Protein AF-A0A8S1MQQ1-F1 (afdb_monomer_lite)

Sequence (283 aa):
MAKDSSTTQSYLITLLDGTGSMHREYLAIVDAHNYVFDSLGQQQKKCQWEESLYDFLPFKSAGIGNITTTFRIIFEQLLNTQNPKNITILFISDGQEPFDLNQLQGLIEKMKQNYLIQFISLAVGQSFPNTISNILRNCIHNQNSSCPALFEYRRRDAPYGEIKEEFINIFQKIKQLLCVKANHFQLNQPVYQTIASKKTTMTVAPGEPFIQVNDGSNQKIILEGEELKPTVNPVDISQLISNSVQQKIIETAANQESNYAQSFQEMKTYCYSIIQKDFKMKN

Secondary structure (DSSP, 8-state):
-PPP--EEE-EEEEEEE-BGGGHHHHHHHHHHHHHHHGGGTTSEEEEEESSSEE-SSS---BS---HHHHHHHHHHHHHHS---SEEEEEEEE---S---GGGTHHHHHHHHHH-EEEEEEEEESS-S-HHHHHHHHHHH--S-TTS--EEEE---S--HHHHHHHHHHHHHHHHHTTEEE--PEEEEEEEESSSS----EEEE-TT---EE--SS--PPPEETTEEPPPP--HHHHHHHHHHHHHHHHHHHHH-TT--HHHHHHHHHHHHHHHHHHHHHT--

Organism: NCBI:txid65129

pLDDT: mean 85.01, std 11.67, range [40.91, 98.75]

Structure (mmCIF, N/CA/C/O backbone):
data_AF-A0A8S1MQQ1-F1
#
_entry.id   AF-A0A8S1MQQ1-F1
#
loop_
_atom_site.group_PDB
_atom_site.id
_atom_site.type_symbol
_atom_site.label_atom_id
_atom_site.label_alt_id
_atom_site.label_comp_id
_atom_site.label_asym_id
_atom_site.label_entity_id
_atom_site.label_seq_id
_atom_site.pdbx_PDB_ins_code
_atom_site.Cartn_x
_atom_site.Cartn_y
_atom_site.Cartn_z
_atom_site.occupancy
_atom_site.B_iso_or_equiv
_atom_site.auth_seq_id
_atom_site.auth_comp_id
_atom_site.auth_asym_id
_atom_site.auth_atom_id
_atom_site.pdbx_PDB_model_num
ATOM 1 N N . MET A 1 1 ? -10.891 -3.211 23.086 1.00 69.00 1 MET A N 1
ATOM 2 C CA . MET A 1 1 ? -10.435 -3.558 21.724 1.00 69.00 1 MET A CA 1
ATOM 3 C C . MET A 1 1 ? -11.659 -3.628 20.826 1.00 69.00 1 MET A C 1
ATOM 5 O O . MET A 1 1 ? -12.713 -4.018 21.321 1.00 69.00 1 MET A O 1
ATOM 9 N N . ALA A 1 2 ? -11.566 -3.209 19.564 1.00 61.00 2 ALA A N 1
ATOM 10 C CA . ALA A 1 2 ? -12.674 -3.396 18.626 1.00 61.00 2 ALA A CA 1
ATOM 11 C C . ALA A 1 2 ? -12.907 -4.895 18.352 1.00 61.00 2 ALA A C 1
ATOM 13 O O . ALA A 1 2 ? -11.958 -5.676 18.421 1.00 61.00 2 ALA A O 1
ATOM 14 N N . LYS A 1 3 ? -14.147 -5.302 18.046 1.00 68.19 3 LYS A N 1
ATOM 15 C CA . LYS A 1 3 ? -14.467 -6.701 17.704 1.00 68.19 3 LYS A CA 1
ATOM 16 C C . LYS A 1 3 ? -13.644 -7.182 16.504 1.00 68.19 3 LYS A C 1
ATOM 18 O O . LYS A 1 3 ? -13.183 -6.374 15.699 1.00 68.19 3 LYS A O 1
ATOM 23 N N . ASP A 1 4 ? -13.481 -8.493 16.360 1.00 65.94 4 ASP A N 1
ATOM 24 C CA . ASP A 1 4 ? -12.995 -9.053 15.100 1.00 65.94 4 ASP A CA 1
ATOM 25 C C . ASP A 1 4 ? -14.103 -9.019 14.043 1.00 65.94 4 ASP A C 1
ATOM 27 O O . ASP A 1 4 ? -15.278 -9.228 14.341 1.00 65.94 4 ASP A O 1
ATOM 31 N N . SER A 1 5 ? -13.725 -8.721 12.802 1.00 67.62 5 SER A N 1
ATOM 32 C CA . SER A 1 5 ? -14.628 -8.704 11.651 1.00 67.62 5 SER A CA 1
ATOM 33 C C . SER A 1 5 ? -14.313 -9.865 10.713 1.00 67.62 5 SER A C 1
ATOM 35 O O . SER A 1 5 ? -13.208 -10.411 10.744 1.00 67.62 5 SER A O 1
ATOM 37 N N . SER A 1 6 ? -15.235 -10.178 9.800 1.00 78.19 6 SER A N 1
ATOM 38 C CA . SER A 1 6 ? -14.916 -11.033 8.656 1.00 78.19 6 SER A CA 1
ATOM 39 C C . SER A 1 6 ? -13.727 -10.469 7.868 1.00 78.19 6 SER A C 1
ATOM 41 O O . SER A 1 6 ? -13.505 -9.249 7.802 1.00 78.19 6 SER A O 1
ATOM 43 N N . THR A 1 7 ? -12.935 -11.376 7.300 1.00 81.81 7 THR A N 1
ATOM 44 C CA . THR A 1 7 ? -11.883 -11.036 6.348 1.00 81.81 7 THR A CA 1
ATOM 45 C C . THR A 1 7 ? -12.481 -10.929 4.951 1.00 81.81 7 THR A C 1
ATOM 47 O O . THR A 1 7 ? -13.408 -11.651 4.589 1.00 81.81 7 THR A O 1
ATOM 50 N N . THR A 1 8 ? -11.957 -10.004 4.159 1.00 87.88 8 THR A N 1
ATOM 51 C CA . THR A 1 8 ? -12.297 -9.838 2.749 1.00 87.88 8 THR A CA 1
ATOM 52 C C . THR A 1 8 ? -11.022 -9.684 1.942 1.00 87.88 8 THR A C 1
ATOM 54 O O . THR A 1 8 ? -10.033 -9.124 2.416 1.00 87.88 8 THR A O 1
ATOM 57 N N . GLN A 1 9 ? -11.052 -10.163 0.704 1.00 90.44 9 GLN A N 1
ATOM 58 C CA . GLN A 1 9 ? -10.012 -9.859 -0.264 1.00 90.44 9 GLN A CA 1
ATOM 59 C C . GLN A 1 9 ? -10.099 -8.368 -0.620 1.00 90.44 9 GLN A C 1
ATOM 61 O O . GLN A 1 9 ? -11.175 -7.869 -0.953 1.00 90.44 9 GLN A O 1
ATOM 66 N N . SER A 1 10 ? -8.979 -7.663 -0.512 1.00 93.38 10 SER A N 1
ATOM 67 C CA . SER A 1 10 ? -8.843 -6.263 -0.903 1.00 93.38 10 SER A CA 1
ATOM 68 C C . SER A 1 10 ? -8.715 -6.117 -2.421 1.00 93.38 10 SER A C 1
ATOM 70 O O . SER A 1 10 ? -8.112 -6.971 -3.080 1.00 93.38 10 SER A O 1
ATOM 72 N N . TYR A 1 11 ? -9.237 -5.017 -2.965 1.00 96.62 11 TYR A N 1
ATOM 73 C CA . TYR A 1 11 ? -9.045 -4.632 -4.360 1.00 96.62 11 TYR A CA 1
ATOM 74 C C . TYR A 1 11 ? -7.617 -4.110 -4.565 1.00 96.62 11 TYR A C 1
ATOM 76 O O . TYR A 1 11 ? -7.235 -3.087 -3.990 1.00 96.62 11 TYR A O 1
ATOM 84 N N . LEU A 1 12 ? -6.810 -4.814 -5.363 1.00 97.69 12 LEU A N 1
ATOM 85 C CA . LEU A 1 12 ? -5.393 -4.486 -5.544 1.00 97.69 12 LEU A CA 1
ATOM 86 C C . LEU A 1 12 ? -5.194 -3.455 -6.657 1.00 97.69 12 LEU A C 1
ATOM 88 O O . LEU A 1 12 ? -5.437 -3.737 -7.822 1.00 97.69 12 LEU A O 1
ATOM 92 N N . ILE A 1 13 ? -4.639 -2.296 -6.334 1.00 97.94 13 ILE A N 1
ATOM 93 C CA . ILE A 1 13 ? -4.173 -1.316 -7.316 1.00 97.94 13 ILE A CA 1
ATOM 94 C C . ILE A 1 13 ? -2.655 -1.354 -7.318 1.00 97.94 13 ILE A C 1
ATOM 96 O O . ILE A 1 13 ? -2.028 -1.019 -6.317 1.00 97.94 13 ILE A O 1
ATOM 100 N N . THR A 1 14 ? -2.054 -1.760 -8.431 1.00 98.31 14 THR A N 1
ATOM 101 C CA . THR A 1 14 ? -0.598 -1.715 -8.592 1.00 98.31 14 THR A CA 1
ATOM 102 C C . THR A 1 14 ? -0.206 -0.526 -9.453 1.00 98.31 14 THR A C 1
ATOM 104 O O . THR A 1 14 ? -0.695 -0.391 -10.574 1.00 98.31 14 THR A O 1
ATOM 107 N N . LEU A 1 15 ? 0.672 0.315 -8.911 1.00 97.19 15 LEU A N 1
ATOM 108 C CA . LEU A 1 15 ? 1.259 1.479 -9.563 1.00 97.19 15 LEU A CA 1
ATOM 109 C C . LEU A 1 15 ? 2.746 1.196 -9.788 1.00 97.19 15 LEU A C 1
ATOM 111 O O . LEU A 1 15 ? 3.542 1.299 -8.856 1.00 97.19 15 LEU A O 1
ATOM 115 N N . LEU A 1 16 ? 3.099 0.806 -11.012 1.00 96.75 16 LEU A N 1
ATOM 116 C CA . LEU A 1 16 ? 4.473 0.514 -11.412 1.00 96.75 16 LEU A CA 1
ATOM 117 C C . LEU A 1 16 ? 5.109 1.729 -12.082 1.00 96.75 16 LEU A C 1
ATOM 119 O O . LEU A 1 16 ? 4.585 2.264 -13.051 1.00 96.75 16 LEU A O 1
ATOM 123 N N . ASP A 1 17 ? 6.250 2.151 -11.579 1.00 94.62 17 ASP A N 1
ATOM 124 C CA . ASP A 1 17 ? 7.030 3.226 -12.169 1.00 94.62 17 ASP A CA 1
ATOM 125 C C . ASP A 1 17 ? 7.451 2.889 -13.611 1.00 94.62 17 ASP A C 1
ATOM 127 O O . ASP A 1 17 ? 8.102 1.873 -13.871 1.00 94.62 17 ASP A O 1
ATOM 131 N N . GLY A 1 18 ? 6.985 3.713 -14.555 1.00 94.25 18 GLY A N 1
ATOM 132 C CA . GLY A 1 18 ? 7.195 3.572 -15.996 1.00 94.25 18 GLY A CA 1
ATOM 133 C C . GLY A 1 18 ? 8.389 4.362 -16.534 1.00 94.25 18 GLY A C 1
ATOM 134 O O . GLY A 1 18 ? 8.542 4.472 -17.757 1.00 94.25 18 GLY A O 1
ATOM 135 N N . THR A 1 19 ? 9.217 4.936 -15.659 1.00 92.81 19 THR A N 1
ATOM 136 C CA . THR A 1 19 ? 10.396 5.713 -16.053 1.00 92.81 19 THR A CA 1
ATOM 137 C C . THR A 1 19 ? 11.534 4.827 -16.567 1.00 92.81 19 THR A C 1
ATOM 139 O O . THR A 1 19 ? 11.622 3.629 -16.287 1.00 92.81 19 THR A O 1
ATOM 142 N N . GLY A 1 20 ? 12.442 5.417 -17.349 1.00 92.06 20 GLY A N 1
ATOM 143 C CA . GLY A 1 20 ? 13.580 4.709 -17.943 1.00 92.06 20 GLY A CA 1
ATOM 144 C C . GLY A 1 20 ? 14.539 4.071 -16.927 1.00 92.06 20 GLY A C 1
ATOM 145 O O . GLY A 1 20 ? 15.190 3.079 -17.258 1.00 92.06 20 GLY A O 1
ATOM 146 N N . SER A 1 21 ? 14.602 4.572 -15.688 1.00 91.50 21 SER A N 1
ATOM 147 C CA . SER A 1 21 ? 15.439 3.999 -14.620 1.00 91.50 21 SER A CA 1
ATOM 148 C C . SER A 1 21 ? 15.019 2.571 -14.249 1.00 91.50 21 SER A C 1
ATOM 150 O O . SER A 1 21 ? 15.856 1.764 -13.845 1.00 91.50 21 SER A O 1
ATOM 152 N N . MET A 1 22 ? 13.745 2.233 -14.458 1.00 94.00 22 MET A N 1
ATOM 153 C CA . MET A 1 22 ? 13.161 0.925 -14.164 1.00 94.00 22 MET A CA 1
ATOM 154 C C . MET A 1 22 ? 13.322 -0.086 -15.302 1.00 94.00 22 MET A C 1
ATOM 156 O O . MET A 1 22 ? 12.934 -1.243 -15.144 1.00 94.00 22 MET A O 1
ATOM 160 N N . HIS A 1 23 ? 13.886 0.311 -16.452 1.00 94.50 23 HIS A N 1
ATOM 161 C CA . HIS A 1 23 ? 13.911 -0.502 -17.675 1.00 94.50 23 HIS A CA 1
ATOM 162 C C . HIS A 1 23 ? 14.430 -1.930 -17.456 1.00 94.50 23 HIS A C 1
ATOM 164 O O . HIS A 1 23 ? 13.865 -2.884 -17.993 1.00 94.50 23 HIS A O 1
ATOM 170 N N . ARG A 1 24 ? 15.489 -2.079 -16.650 1.00 95.00 24 ARG A N 1
ATOM 171 C CA . ARG A 1 24 ? 16.129 -3.372 -16.383 1.00 95.00 24 ARG A CA 1
ATOM 172 C C . ARG A 1 24 ? 15.174 -4.347 -15.694 1.00 95.00 24 ARG A C 1
ATOM 174 O O . ARG A 1 24 ? 15.122 -5.518 -16.063 1.00 95.00 24 ARG A O 1
ATOM 181 N N . GLU A 1 25 ? 14.467 -3.889 -14.668 1.00 96.56 25 GLU A N 1
ATOM 182 C CA . GLU A 1 25 ? 13.608 -4.731 -13.837 1.00 96.56 25 GLU A CA 1
ATOM 183 C C . GLU A 1 25 ? 12.181 -4.829 -14.382 1.00 96.56 25 GLU A C 1
ATOM 185 O O . GLU A 1 25 ? 11.475 -5.786 -14.069 1.00 96.56 25 GLU A O 1
ATOM 190 N N . TYR A 1 26 ? 11.755 -3.875 -15.213 1.00 96.94 26 TYR A N 1
ATOM 191 C CA . TYR A 1 26 ? 10.357 -3.667 -15.581 1.00 96.94 26 TYR A CA 1
ATOM 192 C C . TYR A 1 26 ? 9.653 -4.935 -16.075 1.00 96.94 26 TYR A C 1
ATOM 194 O O . TYR A 1 26 ? 8.623 -5.337 -15.536 1.00 96.94 26 TYR A O 1
ATOM 202 N N . LEU A 1 27 ? 10.227 -5.612 -17.075 1.00 97.56 27 LEU A N 1
ATOM 203 C CA . LEU A 1 27 ? 9.628 -6.831 -17.625 1.00 97.56 27 LEU A CA 1
ATOM 204 C C . LEU A 1 27 ? 9.616 -7.979 -16.613 1.00 97.56 27 LEU A C 1
ATOM 206 O O . LEU A 1 27 ? 8.692 -8.784 -16.628 1.00 97.56 27 LEU A O 1
ATOM 210 N N . ALA A 1 28 ? 10.615 -8.068 -15.733 1.00 98.38 28 ALA A N 1
ATOM 211 C CA . ALA A 1 28 ?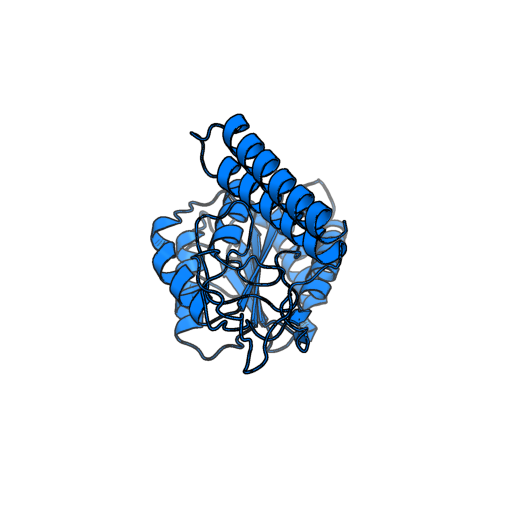 10.644 -9.090 -14.690 1.00 98.38 28 ALA A CA 1
ATOM 212 C C . ALA A 1 28 ? 9.560 -8.824 -13.633 1.00 98.38 28 ALA A C 1
ATOM 214 O O . ALA A 1 28 ? 8.899 -9.761 -13.188 1.00 98.38 28 ALA A O 1
ATOM 215 N N . ILE A 1 29 ? 9.331 -7.551 -13.290 1.00 98.44 29 ILE A N 1
ATOM 216 C CA . ILE A 1 29 ? 8.258 -7.110 -12.393 1.00 98.44 29 ILE A CA 1
ATOM 217 C C . ILE A 1 29 ? 6.889 -7.444 -12.988 1.00 98.44 29 ILE A C 1
ATOM 219 O O . ILE A 1 29 ? 6.068 -8.047 -12.302 1.00 98.44 29 ILE A O 1
ATOM 223 N N . VAL A 1 30 ? 6.636 -7.084 -14.250 1.00 98.44 30 VAL A N 1
ATOM 224 C CA . VAL A 1 30 ? 5.351 -7.355 -14.920 1.00 98.44 30 VAL A CA 1
ATOM 225 C C . VAL A 1 30 ? 5.073 -8.857 -14.983 1.00 98.44 30 VAL A C 1
ATOM 227 O O . VAL A 1 30 ? 3.983 -9.299 -14.621 1.00 98.44 30 VAL A O 1
ATOM 230 N N . ASP A 1 31 ? 6.066 -9.654 -15.373 1.00 98.50 31 ASP A N 1
ATOM 231 C CA . ASP A 1 31 ? 5.940 -11.108 -15.445 1.00 98.50 31 ASP A CA 1
ATOM 232 C C . ASP A 1 31 ? 5.677 -11.749 -14.079 1.00 98.50 31 ASP A C 1
ATOM 234 O O . ASP A 1 31 ? 4.805 -12.611 -13.949 1.00 98.50 31 ASP A O 1
ATOM 238 N N . ALA A 1 32 ? 6.426 -11.336 -13.054 1.00 98.75 32 ALA A N 1
ATOM 239 C CA . ALA A 1 32 ? 6.228 -11.802 -11.688 1.00 98.75 32 ALA A CA 1
ATOM 240 C C . ALA A 1 32 ? 4.850 -11.390 -11.149 1.00 98.75 32 ALA A C 1
ATOM 242 O O . ALA A 1 32 ? 4.187 -12.178 -10.472 1.00 98.75 32 ALA A O 1
ATOM 243 N N . HIS A 1 33 ? 4.404 -10.170 -11.461 1.00 98.62 33 HIS A N 1
ATOM 244 C CA . HIS A 1 33 ? 3.099 -9.654 -11.058 1.00 98.62 33 HIS A CA 1
ATOM 245 C C . HIS A 1 33 ? 1.980 -10.492 -11.658 1.00 98.62 33 HIS A C 1
ATOM 247 O O . HIS A 1 33 ? 1.144 -10.998 -10.913 1.00 98.62 33 HIS A O 1
ATOM 253 N N . ASN A 1 34 ? 2.012 -10.711 -12.973 1.00 98.31 34 ASN A N 1
ATOM 254 C CA . ASN A 1 34 ? 1.025 -11.527 -13.671 1.00 98.31 34 ASN A CA 1
ATOM 255 C C . ASN A 1 34 ? 0.990 -12.950 -13.097 1.00 98.31 34 ASN A C 1
ATOM 257 O O . ASN A 1 34 ? -0.068 -13.437 -12.702 1.00 98.31 34 ASN A O 1
ATOM 261 N N . TYR A 1 35 ? 2.160 -13.571 -12.914 1.00 98.38 35 TYR A N 1
ATOM 262 C CA . TYR A 1 35 ? 2.263 -14.904 -12.317 1.00 98.38 35 TYR A CA 1
ATOM 263 C C . TYR A 1 35 ? 1.581 -15.005 -10.941 1.00 98.38 35 TYR A C 1
ATOM 265 O O . TYR A 1 35 ? 0.894 -15.985 -10.651 1.00 98.38 35 TYR A O 1
ATOM 273 N N . VAL A 1 36 ? 1.742 -13.995 -10.080 1.00 98.38 36 VAL A N 1
ATOM 274 C CA . VAL A 1 36 ? 1.216 -14.036 -8.707 1.00 98.38 36 VAL A CA 1
ATOM 275 C C . VAL A 1 36 ? -0.227 -13.534 -8.604 1.00 98.38 36 VAL A C 1
ATOM 277 O O . VAL A 1 36 ? -1.015 -14.096 -7.832 1.00 98.38 36 VAL A O 1
ATOM 280 N N . PHE A 1 37 ? -0.597 -12.493 -9.346 1.00 98.19 37 PHE A N 1
ATOM 281 C CA . PHE A 1 37 ? -1.832 -11.735 -9.141 1.00 98.19 37 PHE A CA 1
ATOM 282 C C . PHE A 1 37 ? -2.879 -11.901 -10.247 1.00 98.19 37 PHE A C 1
ATOM 284 O O . PHE A 1 37 ? -4.015 -11.486 -10.029 1.00 98.19 37 PHE A O 1
ATOM 291 N N . ASP A 1 38 ? -2.599 -12.552 -11.382 1.00 96.81 38 ASP A N 1
ATOM 292 C CA . ASP A 1 38 ? -3.607 -12.741 -12.447 1.00 96.81 38 ASP A CA 1
ATOM 293 C C . ASP A 1 38 ? -4.869 -13.455 -11.961 1.00 96.81 38 ASP A C 1
ATOM 295 O O . ASP A 1 38 ? -5.978 -13.125 -12.385 1.00 96.81 38 ASP A O 1
ATOM 299 N N . SER A 1 39 ? -4.728 -14.351 -10.981 1.00 96.12 39 SER A N 1
ATOM 300 C CA . SER A 1 39 ? -5.858 -15.040 -10.353 1.00 96.12 39 SER A CA 1
ATOM 301 C C . SER A 1 39 ? -6.870 -14.098 -9.681 1.00 96.12 39 SER A C 1
ATOM 303 O O . SER A 1 39 ? -7.964 -14.540 -9.349 1.00 96.12 39 SER A O 1
ATOM 305 N N . LEU A 1 40 ? -6.523 -12.828 -9.430 1.00 94.62 40 LEU A N 1
ATOM 306 C CA . LEU A 1 40 ? -7.449 -11.831 -8.880 1.00 94.62 40 LEU A CA 1
ATOM 307 C C . LEU A 1 40 ? -8.486 -11.358 -9.914 1.00 94.62 40 LEU A C 1
ATOM 309 O O . LEU A 1 40 ? -9.511 -10.798 -9.527 1.00 94.62 40 LEU A O 1
ATOM 313 N N . GLY A 1 41 ? -8.263 -11.576 -11.216 1.00 95.25 41 GLY A N 1
ATOM 314 C CA . GLY A 1 41 ? -9.210 -11.199 -12.268 1.00 95.25 41 GLY A CA 1
ATOM 315 C C . GLY A 1 41 ? -9.597 -9.719 -12.194 1.00 95.25 41 GLY A C 1
ATOM 316 O O . GLY A 1 41 ? -8.731 -8.854 -12.244 1.00 95.25 41 GLY A O 1
ATOM 317 N N . GLN A 1 42 ? -10.893 -9.434 -12.033 1.00 94.62 42 GLN A N 1
ATOM 318 C CA . GLN A 1 42 ? -11.428 -8.068 -11.921 1.00 94.62 42 GLN A CA 1
ATOM 319 C C . GLN A 1 42 ? -11.214 -7.418 -10.543 1.00 94.62 42 GLN A C 1
ATOM 321 O O . GLN A 1 42 ? -11.566 -6.259 -10.371 1.00 94.62 42 GLN A O 1
ATOM 326 N N . GLN A 1 43 ? -10.644 -8.118 -9.553 1.00 94.75 43 GLN A N 1
ATOM 327 C CA . GLN A 1 43 ? -10.318 -7.565 -8.226 1.00 94.75 43 GLN A CA 1
ATOM 328 C C . GLN A 1 43 ? -8.957 -6.850 -8.194 1.00 94.75 43 GLN A C 1
ATOM 330 O O . GLN A 1 43 ? -8.305 -6.769 -7.150 1.00 94.75 43 GLN A O 1
ATOM 335 N N . GLN A 1 44 ? -8.501 -6.349 -9.341 1.00 97.06 44 GLN A N 1
ATOM 336 C CA . GLN A 1 44 ? -7.272 -5.578 -9.425 1.00 97.06 44 GLN A CA 1
ATOM 337 C C . GLN A 1 44 ? -7.310 -4.532 -10.538 1.00 97.06 44 GLN A C 1
ATOM 339 O O . GLN A 1 44 ? -8.048 -4.657 -11.515 1.00 97.06 44 GLN A O 1
ATOM 344 N N . LYS A 1 45 ? -6.428 -3.544 -10.413 1.00 96.50 45 LYS A N 1
ATOM 345 C CA . LYS A 1 45 ? -6.072 -2.574 -11.441 1.00 96.50 45 LYS A CA 1
ATOM 346 C C . LYS A 1 45 ? -4.556 -2.512 -11.563 1.00 96.50 45 LYS A C 1
ATOM 348 O O . LYS A 1 45 ? -3.852 -2.398 -10.561 1.00 96.50 45 LYS A O 1
ATOM 353 N N . LYS A 1 46 ? -4.063 -2.590 -12.796 1.00 96.94 46 LYS A N 1
ATOM 354 C CA . LYS A 1 46 ? -2.635 -2.591 -13.119 1.00 96.94 46 LYS A CA 1
ATOM 355 C C . LYS A 1 46 ? -2.328 -1.342 -13.927 1.00 96.94 46 LYS A C 1
ATOM 357 O O . LYS A 1 46 ? -2.797 -1.230 -15.056 1.00 96.94 46 LYS A O 1
ATOM 362 N N . CYS A 1 47 ? -1.576 -0.411 -13.357 1.00 96.25 47 CYS A N 1
ATOM 363 C CA . CYS A 1 47 ? -1.183 0.796 -14.067 1.00 96.25 47 CYS A CA 1
ATOM 364 C C . CYS A 1 47 ? 0.314 1.029 -13.945 1.00 96.25 47 CYS A C 1
ATOM 366 O O . CYS A 1 47 ? 0.878 0.900 -12.859 1.00 96.25 47 CYS A O 1
ATOM 368 N N . GLN A 1 48 ? 0.940 1.416 -15.048 1.00 95.44 48 GLN A N 1
ATOM 369 C CA . GLN A 1 48 ? 2.214 2.105 -14.980 1.00 95.44 48 GLN A CA 1
ATOM 370 C C . GLN A 1 48 ? 1.987 3.610 -14.910 1.00 95.44 48 GLN A C 1
ATOM 372 O O . GLN A 1 48 ? 0.955 4.105 -15.379 1.00 95.44 48 GLN A O 1
ATOM 377 N N . TRP A 1 49 ? 2.930 4.328 -14.318 1.00 92.75 49 TRP A N 1
ATOM 378 C CA . TRP A 1 49 ? 2.819 5.767 -14.147 1.00 92.75 49 TRP A CA 1
ATOM 379 C C . TRP A 1 49 ? 4.063 6.512 -14.623 1.00 92.75 49 TRP A C 1
ATOM 381 O O . TRP A 1 49 ? 5.184 6.018 -14.538 1.00 92.75 49 TRP A O 1
ATOM 391 N N . GLU A 1 50 ? 3.815 7.708 -15.146 1.00 85.81 50 GLU A N 1
ATOM 392 C CA . GLU A 1 50 ? 4.806 8.697 -15.576 1.00 85.81 50 GLU A CA 1
ATOM 393 C C . GLU A 1 50 ? 4.220 10.106 -15.324 1.00 85.81 50 GLU A C 1
ATOM 395 O O . GLU A 1 50 ? 3.914 10.442 -14.177 1.00 85.81 50 GLU A O 1
ATOM 400 N N . GLU A 1 51 ? 3.982 10.916 -16.362 1.00 78.94 51 GLU A N 1
ATOM 401 C CA . GLU A 1 51 ? 3.121 12.112 -16.298 1.00 78.94 51 GLU A CA 1
ATOM 402 C C . GLU A 1 51 ? 1.619 11.768 -16.244 1.00 78.94 51 GLU A C 1
ATOM 404 O O . GLU A 1 51 ? 0.791 12.584 -15.837 1.00 78.94 51 GLU A O 1
ATOM 409 N N . SER A 1 52 ? 1.253 10.558 -16.669 1.00 86.62 52 SER A N 1
ATOM 410 C CA . SER A 1 52 ? -0.117 10.031 -16.715 1.00 86.62 52 SER A CA 1
ATOM 411 C C . SER A 1 52 ? -0.147 8.549 -16.319 1.00 86.62 52 SER A C 1
ATOM 413 O O . SER A 1 52 ? 0.897 7.944 -16.075 1.00 86.62 52 SER A O 1
ATOM 415 N N . LEU A 1 53 ? -1.349 7.968 -16.226 1.00 92.19 53 LEU A N 1
ATOM 416 C CA . LEU A 1 53 ? -1.547 6.538 -15.971 1.00 92.19 53 LEU A CA 1
ATOM 417 C C . LEU A 1 53 ? -1.756 5.777 -17.282 1.00 92.19 53 LEU A C 1
ATOM 419 O O . LEU A 1 53 ? -2.597 6.165 -18.092 1.00 92.19 53 LEU A O 1
ATOM 423 N N . TYR A 1 54 ? -1.057 4.657 -17.439 1.00 93.06 54 TYR A N 1
ATOM 424 C CA . TYR A 1 54 ? -1.178 3.754 -18.586 1.00 93.06 54 TYR A CA 1
ATOM 425 C C . TYR A 1 54 ? -1.299 2.309 -18.113 1.00 93.06 54 TYR A C 1
ATOM 427 O O . TYR A 1 54 ? -0.984 2.000 -16.967 1.00 93.06 54 TYR A O 1
ATOM 435 N N . ASP A 1 55 ? -1.708 1.400 -18.993 1.00 93.81 55 ASP A N 1
ATOM 436 C CA . ASP A 1 55 ? -1.606 -0.037 -18.725 1.00 93.81 55 ASP A CA 1
ATOM 437 C C . ASP A 1 55 ? -0.137 -0.449 -18.565 1.00 93.81 55 ASP A C 1
ATOM 439 O O . ASP A 1 55 ? 0.735 0.191 -19.142 1.00 93.81 55 ASP A O 1
ATOM 443 N N . PHE A 1 56 ? 0.160 -1.523 -17.825 1.00 93.44 56 PHE A N 1
ATOM 444 C CA . PHE A 1 56 ? 1.534 -2.040 -17.639 1.00 93.44 56 PHE A CA 1
ATOM 445 C C . PHE A 1 56 ? 2.315 -2.259 -18.940 1.00 93.44 56 PHE A C 1
ATOM 447 O O . PHE A 1 56 ? 3.538 -2.200 -18.949 1.00 93.44 56 PHE A O 1
ATOM 454 N N . LEU A 1 57 ? 1.629 -2.571 -20.036 1.00 93.31 57 LEU A N 1
ATOM 455 C CA . LEU A 1 57 ? 2.260 -2.815 -21.323 1.00 93.31 57 LEU A CA 1
ATOM 456 C C . LEU A 1 57 ? 1.596 -1.952 -22.401 1.00 93.31 57 LEU A C 1
ATOM 458 O O . LEU A 1 57 ? 0.376 -1.798 -22.381 1.00 93.31 57 LEU A O 1
ATOM 462 N N . PRO A 1 58 ? 2.373 -1.429 -23.367 1.00 94.06 58 PRO A N 1
ATOM 463 C CA . PRO A 1 58 ? 3.836 -1.531 -23.483 1.00 94.06 58 PRO A CA 1
ATOM 464 C C . PRO A 1 58 ? 4.580 -0.628 -22.481 1.00 94.06 58 PRO A C 1
ATOM 466 O O . PRO A 1 58 ? 4.063 0.424 -22.110 1.00 94.06 58 PRO A O 1
ATOM 469 N N . PHE A 1 59 ? 5.802 -1.006 -22.077 1.00 94.44 59 PHE A N 1
ATOM 470 C CA . PHE A 1 59 ? 6.665 -0.162 -21.233 1.00 94.44 59 PHE A CA 1
ATOM 471 C C . PHE A 1 59 ? 6.913 1.191 -21.908 1.00 94.44 59 PHE A C 1
ATOM 473 O O . PHE A 1 59 ? 7.375 1.234 -23.051 1.00 94.44 59 PHE A O 1
ATOM 480 N N . LYS A 1 60 ? 6.593 2.288 -21.215 1.00 90.00 60 LYS A N 1
ATOM 481 C CA . LYS A 1 60 ? 6.690 3.640 -21.784 1.00 90.00 60 LYS A CA 1
ATOM 482 C C . LYS A 1 60 ? 8.113 4.186 -21.816 1.00 90.00 60 LYS A C 1
ATOM 484 O O . LYS A 1 60 ? 8.435 4.926 -22.739 1.00 90.00 60 LYS A O 1
ATOM 489 N N . SER A 1 61 ? 8.969 3.782 -20.872 1.00 85.69 61 SER A N 1
ATOM 490 C CA . SER A 1 61 ? 10.353 4.263 -20.757 1.00 85.69 61 SER A CA 1
ATOM 491 C C . SER A 1 61 ? 10.453 5.793 -20.721 1.00 85.69 61 SER A C 1
ATOM 493 O O . SER A 1 61 ? 11.306 6.389 -21.385 1.00 85.69 61 SER A O 1
ATOM 495 N N . ALA A 1 62 ? 9.560 6.435 -19.971 1.00 75.06 62 ALA A N 1
ATOM 496 C CA . ALA A 1 62 ? 9.478 7.887 -19.910 1.00 75.06 62 ALA A CA 1
ATOM 497 C C . ALA A 1 62 ? 10.708 8.508 -19.232 1.00 75.06 62 ALA A C 1
ATOM 499 O O . ALA A 1 62 ? 11.369 7.878 -18.403 1.00 75.06 62 ALA A O 1
ATOM 500 N N . GLY A 1 63 ? 11.013 9.762 -19.576 1.00 74.06 63 GLY A N 1
ATOM 501 C CA . GLY A 1 63 ? 12.166 10.471 -19.018 1.00 74.06 63 GLY A CA 1
ATOM 502 C C . GLY A 1 63 ? 11.976 10.931 -17.569 1.00 74.06 63 GLY A C 1
ATOM 503 O O . GLY A 1 63 ? 12.952 10.986 -16.830 1.00 74.06 63 GLY A O 1
ATOM 504 N N . ILE A 1 64 ? 10.746 11.280 -17.167 1.00 82.69 64 ILE A N 1
ATOM 505 C CA . ILE A 1 64 ? 10.431 11.829 -15.838 1.00 82.69 64 ILE A CA 1
ATOM 506 C C . ILE A 1 64 ? 9.052 11.318 -15.398 1.00 82.69 64 ILE A C 1
ATOM 508 O O . ILE A 1 64 ? 8.099 11.361 -16.174 1.00 82.69 64 ILE A O 1
ATOM 512 N N . GLY A 1 65 ? 8.937 10.853 -14.153 1.00 85.94 65 GLY A N 1
ATOM 513 C CA . GLY A 1 65 ? 7.658 10.517 -13.525 1.00 85.94 65 GLY A CA 1
ATOM 514 C C . GLY A 1 65 ? 7.159 11.618 -12.584 1.00 85.94 65 GLY A C 1
ATOM 515 O O . GLY A 1 65 ? 7.905 12.520 -12.203 1.00 85.94 65 GLY A O 1
ATOM 516 N N . ASN A 1 66 ? 5.883 11.561 -12.188 1.00 89.62 66 ASN A N 1
ATOM 517 C CA . ASN A 1 66 ? 5.314 12.482 -11.203 1.00 89.62 66 ASN A CA 1
ATOM 518 C C . ASN A 1 66 ? 4.387 11.755 -10.216 1.00 89.62 66 ASN A C 1
ATOM 520 O O . ASN A 1 66 ? 3.228 11.447 -10.521 1.00 89.62 66 ASN A O 1
ATOM 524 N N . ILE A 1 67 ? 4.888 11.533 -8.998 1.00 91.62 67 ILE A N 1
ATOM 525 C CA . ILE A 1 67 ? 4.169 10.818 -7.935 1.00 91.62 67 ILE A CA 1
ATOM 526 C C . ILE A 1 67 ? 2.896 11.577 -7.545 1.00 91.62 67 ILE A C 1
ATOM 528 O O . ILE A 1 67 ? 1.821 10.984 -7.446 1.00 91.62 67 ILE A O 1
ATOM 532 N N . THR A 1 68 ? 2.984 12.900 -7.376 1.00 92.25 68 THR A N 1
ATOM 533 C CA . THR A 1 68 ? 1.837 13.743 -7.001 1.00 92.25 68 THR A CA 1
ATOM 534 C C . THR A 1 68 ? 0.694 13.616 -8.007 1.00 92.25 68 THR A C 1
ATOM 536 O O . THR A 1 68 ? -0.450 13.364 -7.633 1.00 92.25 68 THR A O 1
ATOM 539 N N . THR A 1 69 ? 0.992 13.750 -9.299 1.00 92.12 69 THR A N 1
ATOM 540 C CA . THR A 1 69 ? -0.016 13.659 -10.363 1.00 92.12 69 THR A CA 1
ATOM 541 C C . THR A 1 69 ? -0.614 12.256 -10.447 1.00 92.12 69 THR A C 1
ATOM 543 O O . THR A 1 69 ? -1.832 12.122 -10.551 1.00 92.12 69 THR A O 1
ATOM 546 N N . THR A 1 70 ? 0.213 11.221 -10.305 1.00 93.81 70 THR A N 1
ATOM 547 C CA . THR A 1 70 ? -0.213 9.814 -10.279 1.00 93.81 70 THR A CA 1
ATOM 548 C C . THR A 1 70 ? -1.258 9.558 -9.191 1.00 93.81 70 THR A C 1
ATOM 550 O O . THR A 1 70 ? -2.342 9.039 -9.474 1.00 93.81 70 THR A O 1
ATOM 553 N N . PHE A 1 71 ? -0.974 9.974 -7.951 1.00 95.00 71 PHE A N 1
ATOM 554 C CA . PHE A 1 71 ? -1.908 9.795 -6.838 1.00 95.00 71 PHE A CA 1
ATOM 555 C C . PHE A 1 71 ? -3.163 10.661 -6.968 1.00 95.00 71 PHE A C 1
ATOM 557 O O . PHE A 1 71 ? -4.252 10.207 -6.619 1.00 95.00 71 PHE A O 1
ATOM 564 N N . ARG A 1 72 ? -3.053 11.877 -7.513 1.00 95.38 72 ARG A N 1
ATOM 565 C CA . ARG A 1 72 ? -4.229 12.711 -7.798 1.00 95.38 72 ARG A CA 1
ATOM 566 C C . ARG A 1 72 ? -5.182 12.000 -8.758 1.00 95.38 72 ARG A C 1
ATOM 568 O O . ARG A 1 72 ? -6.351 11.829 -8.425 1.00 95.38 72 ARG A O 1
ATOM 575 N N . ILE A 1 73 ? -4.669 11.521 -9.895 1.00 95.06 73 ILE A N 1
ATOM 576 C CA . ILE A 1 73 ? -5.480 10.847 -10.918 1.00 95.06 73 ILE A CA 1
ATOM 577 C C . ILE A 1 73 ? -6.130 9.584 -10.344 1.00 95.06 73 ILE A C 1
ATOM 579 O O . ILE A 1 73 ? -7.331 9.383 -10.526 1.00 95.06 73 ILE A O 1
ATOM 583 N N . ILE A 1 74 ? -5.375 8.728 -9.640 1.00 95.75 74 ILE A N 1
ATOM 584 C CA . ILE A 1 74 ? -5.946 7.478 -9.118 1.00 95.75 74 ILE A CA 1
ATOM 585 C C . ILE A 1 74 ? -7.015 7.749 -8.051 1.00 95.75 74 ILE A C 1
ATOM 587 O O . ILE A 1 74 ? -8.052 7.092 -8.059 1.00 95.75 74 ILE A O 1
ATOM 591 N N . PHE A 1 75 ? -6.822 8.738 -7.173 1.00 96.19 75 PHE A N 1
ATOM 592 C CA . PHE A 1 75 ? -7.815 9.092 -6.157 1.00 96.19 75 PHE A CA 1
ATOM 593 C C . PHE A 1 75 ? -9.074 9.695 -6.764 1.00 96.19 75 PHE A C 1
ATOM 595 O O . PHE A 1 75 ? -10.173 9.306 -6.383 1.00 96.19 75 PHE A O 1
ATOM 602 N N . GLU A 1 76 ? -8.944 10.586 -7.744 1.00 95.75 76 GLU A N 1
ATOM 603 C CA . GLU A 1 76 ? -10.099 11.129 -8.461 1.00 95.75 76 GLU A CA 1
ATOM 604 C C . GLU A 1 76 ? -10.875 10.026 -9.191 1.00 95.75 76 GLU A C 1
ATOM 606 O O . GLU A 1 76 ? -12.101 9.974 -9.100 1.00 95.75 76 GLU A O 1
ATOM 611 N N . GLN A 1 77 ? -10.184 9.091 -9.852 1.00 94.94 77 GLN A N 1
ATOM 612 C CA . GLN A 1 77 ? -10.834 7.938 -10.480 1.00 94.94 77 GLN A CA 1
ATOM 613 C C . GLN A 1 77 ? -11.590 7.087 -9.456 1.00 94.94 77 GLN A C 1
ATOM 615 O O . GLN A 1 77 ? -12.742 6.731 -9.702 1.00 94.94 77 GLN A O 1
ATOM 620 N N . LEU A 1 78 ? -10.977 6.788 -8.307 1.00 94.88 78 LEU A N 1
ATOM 621 C CA . LEU A 1 78 ? -11.610 6.006 -7.245 1.00 94.88 78 LEU A CA 1
ATOM 622 C C . LEU A 1 78 ? -12.811 6.728 -6.635 1.00 94.88 78 LEU A C 1
ATOM 624 O O . LEU A 1 78 ? -13.822 6.093 -6.377 1.00 94.88 78 LEU A O 1
ATOM 628 N N . LEU A 1 79 ? -12.752 8.042 -6.428 1.00 95.12 79 LEU A N 1
ATOM 629 C CA . LEU A 1 79 ? -13.886 8.806 -5.893 1.00 95.12 79 LEU A CA 1
ATOM 630 C C . LEU A 1 79 ? -15.053 8.909 -6.886 1.00 95.12 79 LEU A C 1
ATOM 632 O O . LEU A 1 79 ? -16.200 9.021 -6.463 1.00 95.12 79 LEU A O 1
ATOM 636 N N . ASN A 1 80 ? -14.773 8.843 -8.190 1.00 95.00 80 ASN A N 1
ATOM 637 C CA . ASN A 1 80 ? -15.783 8.941 -9.247 1.00 95.00 80 ASN A CA 1
ATOM 638 C C . ASN A 1 80 ? -16.351 7.584 -9.696 1.00 95.00 80 ASN A C 1
ATOM 640 O O . ASN A 1 80 ? -17.281 7.549 -10.502 1.00 95.00 80 ASN A O 1
ATOM 644 N N . THR A 1 81 ? -15.802 6.465 -9.218 1.00 89.88 81 THR A N 1
ATOM 645 C CA . THR A 1 81 ? -16.235 5.114 -9.606 1.00 89.88 81 THR A CA 1
ATOM 646 C C . THR A 1 81 ? -16.583 4.277 -8.381 1.00 89.88 81 THR A C 1
ATOM 648 O O . THR A 1 81 ? -15.990 4.418 -7.315 1.00 89.88 81 THR A O 1
ATOM 651 N N . GLN A 1 82 ? -17.568 3.388 -8.513 1.00 85.31 82 GLN A N 1
ATOM 652 C CA . GLN A 1 82 ? -18.019 2.553 -7.403 1.00 85.31 82 GLN A CA 1
ATOM 653 C C . GLN A 1 82 ? -17.078 1.348 -7.239 1.00 85.31 82 GLN A C 1
ATOM 655 O O . GLN A 1 82 ? -17.293 0.292 -7.829 1.00 85.31 82 GLN A O 1
ATOM 660 N N . ASN A 1 83 ? -16.005 1.525 -6.466 1.00 88.69 83 ASN A N 1
ATOM 661 C CA . ASN A 1 83 ? -15.028 0.471 -6.176 1.00 88.69 83 ASN A CA 1
ATOM 662 C C . ASN A 1 83 ? -15.337 -0.238 -4.851 1.00 88.69 83 ASN A C 1
ATOM 664 O O . ASN A 1 83 ? -16.045 0.313 -4.001 1.00 88.69 83 ASN A O 1
ATOM 668 N N . PRO A 1 84 ? -14.783 -1.444 -4.627 1.00 90.25 84 PRO A N 1
ATOM 669 C CA . PRO A 1 84 ? -14.810 -2.066 -3.313 1.00 90.25 84 PRO A CA 1
ATOM 670 C C . PRO A 1 84 ? -14.222 -1.142 -2.242 1.00 90.25 84 PRO A C 1
ATOM 672 O O . PRO A 1 84 ? -13.229 -0.452 -2.463 1.00 90.25 84 PRO A O 1
ATOM 675 N N . LYS A 1 85 ? -14.820 -1.169 -1.048 1.00 91.06 85 LYS A N 1
ATOM 676 C CA . LYS A 1 85 ? -14.410 -0.317 0.078 1.00 91.06 85 LYS A CA 1
ATOM 677 C C . LYS A 1 85 ? -12.970 -0.581 0.536 1.00 91.06 85 LYS A C 1
ATOM 679 O O . LYS A 1 85 ? -12.316 0.332 1.022 1.00 91.06 85 LYS A O 1
ATOM 684 N N . ASN A 1 86 ? -12.503 -1.821 0.411 1.00 93.44 86 ASN A N 1
ATOM 685 C CA . ASN A 1 86 ? -11.171 -2.254 0.824 1.00 93.44 86 ASN A CA 1
ATOM 686 C C . ASN A 1 86 ? -10.227 -2.207 -0.376 1.00 93.44 86 ASN A C 1
ATOM 688 O O . ASN A 1 86 ? -10.437 -2.935 -1.347 1.00 93.44 86 ASN A O 1
ATOM 692 N N . ILE A 1 87 ? -9.217 -1.347 -0.301 1.00 95.75 87 ILE A N 1
ATOM 693 C CA . ILE A 1 87 ? -8.251 -1.087 -1.364 1.00 95.75 87 ILE A CA 1
ATOM 694 C C . ILE A 1 87 ? -6.849 -1.349 -0.828 1.00 95.75 87 ILE A C 1
ATOM 696 O O . ILE A 1 87 ? -6.466 -0.868 0.236 1.00 95.75 87 ILE A O 1
ATOM 700 N N . THR A 1 88 ? -6.034 -2.065 -1.594 1.00 96.62 88 THR A N 1
ATOM 701 C CA . THR A 1 88 ? -4.598 -2.157 -1.347 1.00 96.62 88 THR A CA 1
ATOM 702 C C . THR A 1 88 ? -3.862 -1.488 -2.488 1.00 96.62 88 THR A C 1
ATOM 704 O O . THR A 1 88 ? -4.010 -1.893 -3.635 1.00 96.62 88 THR A O 1
ATOM 707 N N . ILE A 1 89 ? -3.063 -0.473 -2.175 1.00 97.38 89 ILE A N 1
ATOM 708 C CA . ILE A 1 89 ? -2.191 0.187 -3.144 1.00 97.38 89 ILE A CA 1
ATOM 709 C C . ILE A 1 89 ? -0.799 -0.422 -3.004 1.00 97.38 89 ILE A C 1
ATOM 711 O O . ILE A 1 89 ? -0.181 -0.304 -1.947 1.00 97.38 89 ILE A O 1
ATOM 715 N N . LEU A 1 90 ? -0.323 -1.059 -4.071 1.00 97.69 90 LEU A N 1
ATOM 716 C CA . LEU A 1 90 ? 1.052 -1.514 -4.232 1.00 97.69 90 LEU A CA 1
ATOM 717 C C . LEU A 1 90 ? 1.797 -0.514 -5.117 1.00 97.69 90 LEU A C 1
ATOM 719 O O . LEU A 1 90 ? 1.583 -0.469 -6.327 1.00 97.69 90 LEU A O 1
ATOM 723 N N . PHE A 1 91 ? 2.655 0.292 -4.505 1.00 96.12 91 PHE A N 1
ATOM 724 C CA . PHE A 1 91 ? 3.470 1.289 -5.190 1.00 96.12 91 PHE A CA 1
ATOM 725 C C . PHE A 1 91 ? 4.880 0.736 -5.422 1.00 96.12 91 PHE A C 1
ATOM 727 O O . PHE A 1 91 ? 5.549 0.362 -4.463 1.00 96.12 91 PHE A O 1
ATOM 734 N N . ILE A 1 92 ? 5.319 0.640 -6.678 1.00 95.75 92 ILE A N 1
ATOM 735 C CA . ILE A 1 92 ? 6.610 0.053 -7.067 1.00 95.75 92 ILE A CA 1
ATOM 736 C C . ILE A 1 92 ? 7.418 1.110 -7.813 1.00 95.75 92 ILE A C 1
ATOM 738 O O . ILE A 1 92 ? 6.959 1.579 -8.852 1.00 95.75 92 ILE A O 1
ATOM 742 N N . SER A 1 93 ? 8.592 1.484 -7.302 1.00 93.75 93 SER A N 1
ATOM 743 C CA . SER A 1 93 ? 9.411 2.570 -7.865 1.00 93.75 93 SER A CA 1
ATOM 744 C C . SER A 1 93 ? 10.845 2.542 -7.328 1.00 93.75 93 SER A C 1
ATOM 746 O O . SER A 1 93 ? 11.112 1.903 -6.303 1.00 93.75 93 SER A O 1
ATOM 748 N N . ASP A 1 94 ? 11.762 3.243 -7.999 1.00 90.94 94 ASP A N 1
ATOM 749 C CA . ASP A 1 94 ? 13.103 3.552 -7.489 1.00 90.94 94 ASP A CA 1
ATOM 750 C C . ASP A 1 94 ? 13.257 4.980 -6.920 1.00 90.94 94 ASP A C 1
ATOM 752 O O . ASP A 1 94 ? 14.287 5.277 -6.310 1.00 90.94 94 ASP A O 1
ATOM 756 N N . GLY A 1 95 ? 12.193 5.796 -6.977 1.00 79.12 95 GLY A N 1
ATOM 757 C CA . GLY A 1 95 ? 11.899 6.901 -6.057 1.00 79.12 95 GLY A CA 1
ATOM 758 C C . GLY A 1 95 ? 12.611 8.217 -6.338 1.00 79.12 95 GLY A C 1
ATOM 759 O O . GLY A 1 95 ? 12.836 8.995 -5.409 1.00 79.12 95 GLY A O 1
ATOM 760 N N . GLN A 1 96 ? 12.991 8.471 -7.584 1.00 77.25 96 GLN A N 1
ATOM 761 C CA . GLN A 1 96 ? 13.729 9.680 -7.961 1.00 77.25 96 GLN A CA 1
ATOM 762 C C . GLN A 1 96 ? 12.811 10.849 -8.346 1.00 77.25 96 GLN A C 1
ATOM 764 O O . GLN A 1 96 ? 13.281 11.940 -8.673 1.00 77.25 96 GLN A O 1
ATOM 769 N N . GLU A 1 97 ? 11.498 10.638 -8.298 1.00 85.44 97 GLU A N 1
ATOM 770 C CA . GLU A 1 97 ? 10.512 11.537 -8.875 1.00 85.44 97 GLU A CA 1
ATOM 771 C C . GLU A 1 97 ? 10.053 12.628 -7.894 1.00 85.44 97 GLU A C 1
ATOM 773 O O . GLU A 1 97 ? 10.019 12.430 -6.674 1.00 85.44 97 GLU A O 1
ATOM 778 N N . PRO A 1 98 ? 9.619 13.792 -8.413 1.00 83.75 98 PRO A N 1
ATOM 779 C CA . PRO A 1 98 ? 9.044 14.853 -7.599 1.00 83.75 98 PRO A CA 1
ATOM 780 C C . PRO A 1 98 ? 7.798 14.402 -6.825 1.00 83.75 98 PRO A C 1
ATOM 782 O O . PRO A 1 98 ? 6.907 13.734 -7.362 1.00 83.75 98 PRO A O 1
ATOM 785 N N . PHE A 1 99 ? 7.698 14.861 -5.576 1.00 87.88 99 PHE A N 1
ATOM 786 C CA . PHE A 1 99 ? 6.565 14.609 -4.691 1.00 87.88 99 PHE A CA 1
ATOM 787 C C . PHE A 1 99 ? 6.238 15.843 -3.836 1.00 87.88 99 PHE A C 1
ATOM 789 O O . PHE A 1 99 ? 7.111 16.408 -3.181 1.00 87.88 99 PHE A O 1
ATOM 796 N N . ASP A 1 100 ? 4.962 16.237 -3.828 1.00 89.31 100 ASP A N 1
ATOM 797 C CA . ASP A 1 100 ? 4.415 17.341 -3.035 1.00 89.31 100 ASP A CA 1
ATOM 798 C C . ASP A 1 100 ? 3.109 16.899 -2.365 1.00 89.31 100 ASP A C 1
ATOM 800 O O . ASP A 1 100 ? 2.049 16.802 -2.990 1.00 89.31 100 ASP A O 1
ATOM 804 N N . LEU A 1 101 ? 3.198 16.631 -1.064 1.00 87.56 101 LEU A N 1
ATOM 805 C CA . LEU A 1 101 ? 2.080 16.154 -0.258 1.00 87.56 101 LEU A CA 1
ATOM 806 C C . LEU A 1 101 ? 0.944 17.183 -0.146 1.00 87.56 101 LEU A C 1
ATOM 808 O O . LEU A 1 101 ? -0.223 16.791 -0.050 1.00 87.56 101 LEU A O 1
ATOM 812 N N . ASN A 1 102 ? 1.252 18.483 -0.164 1.00 89.12 102 ASN A N 1
ATOM 813 C CA . ASN A 1 102 ? 0.256 19.528 0.092 1.00 89.12 102 ASN A CA 1
ATOM 814 C C . ASN A 1 102 ? -0.843 19.525 -0.976 1.00 89.12 102 ASN A C 1
ATOM 816 O O . ASN A 1 102 ? -2.014 19.749 -0.673 1.00 89.12 102 ASN A O 1
ATOM 820 N N . GLN A 1 103 ? -0.484 19.181 -2.214 1.00 92.38 103 GLN A N 1
ATOM 821 C CA . GLN A 1 103 ? -1.429 19.069 -3.325 1.00 92.38 103 GLN A CA 1
ATOM 822 C C . GLN A 1 103 ? -2.390 17.878 -3.191 1.00 92.38 103 GLN A C 1
ATOM 824 O O . GLN A 1 103 ? -3.442 17.868 -3.827 1.00 92.38 103 GLN A O 1
ATOM 829 N N . LEU A 1 104 ? -2.055 16.876 -2.371 1.00 93.69 104 LEU A N 1
ATOM 830 C CA . LEU A 1 104 ? -2.852 15.659 -2.205 1.00 93.69 104 LEU A CA 1
ATOM 831 C C . LEU A 1 104 ? -3.689 15.639 -0.929 1.00 93.69 104 LEU A C 1
ATOM 833 O O . LEU A 1 104 ? -4.622 14.843 -0.842 1.00 93.69 104 LEU A O 1
ATOM 837 N N . GLN A 1 105 ? -3.398 16.496 0.049 1.00 91.19 105 GLN A N 1
ATOM 838 C CA . GLN A 1 105 ? -3.968 16.397 1.394 1.00 91.19 105 GLN A CA 1
ATOM 839 C C . GLN A 1 105 ? -5.506 16.342 1.397 1.00 91.19 105 GLN A C 1
ATOM 841 O O . GLN A 1 105 ? -6.092 15.448 2.005 1.00 91.19 105 GLN A O 1
ATOM 846 N N . GLY A 1 106 ? -6.170 17.238 0.659 1.00 92.06 106 GLY A N 1
ATOM 847 C CA . GLY A 1 106 ? -7.635 17.256 0.576 1.00 92.06 106 GLY A CA 1
ATOM 848 C C . GLY A 1 106 ? -8.237 16.011 -0.090 1.00 92.06 106 GLY A C 1
ATOM 849 O O . GLY A 1 106 ? -9.316 15.566 0.302 1.00 92.06 106 GLY A O 1
ATOM 850 N N . LEU A 1 107 ? -7.546 15.424 -1.073 1.00 94.62 107 LEU A N 1
ATOM 851 C CA . LEU A 1 107 ? -7.973 14.182 -1.725 1.00 94.62 107 LEU A CA 1
ATOM 852 C C . LEU A 1 107 ? -7.751 12.969 -0.821 1.00 94.62 107 LEU A C 1
ATOM 854 O O . LEU A 1 107 ? -8.625 12.111 -0.745 1.00 94.62 107 LEU A O 1
ATOM 858 N N . ILE A 1 108 ? -6.630 12.920 -0.100 1.00 93.94 108 ILE A N 1
ATOM 859 C CA . ILE A 1 108 ? -6.314 11.851 0.854 1.00 93.94 108 ILE A CA 1
ATOM 860 C C . ILE A 1 108 ? -7.387 11.763 1.944 1.00 93.94 108 ILE A C 1
ATOM 862 O O . ILE A 1 108 ? -7.879 10.673 2.228 1.00 93.94 108 ILE A O 1
ATOM 866 N N . GLU A 1 109 ? -7.807 12.895 2.514 1.00 88.81 109 GLU A N 1
ATOM 867 C CA . GLU A 1 109 ? -8.863 12.900 3.535 1.00 88.81 109 GLU A CA 1
ATOM 868 C C . GLU A 1 109 ? -10.197 12.378 2.981 1.00 88.81 109 GLU A C 1
ATOM 870 O O . GLU A 1 109 ? -10.828 11.516 3.593 1.00 88.81 109 GLU A O 1
ATOM 875 N N . LYS A 1 110 ? -10.597 12.813 1.777 1.00 92.06 110 LYS A N 1
ATOM 876 C CA . LYS A 1 110 ? -11.798 12.284 1.104 1.00 92.06 110 LYS A CA 1
ATOM 877 C C . LYS A 1 110 ? -11.687 10.784 0.838 1.00 92.06 110 LYS A C 1
ATOM 879 O O . LYS A 1 110 ? -12.644 10.048 1.067 1.00 92.06 110 LYS A O 1
ATOM 884 N N . MET A 1 111 ? -10.529 10.318 0.379 1.00 93.81 111 MET A N 1
ATOM 885 C CA . MET A 1 111 ? -10.277 8.900 0.142 1.00 93.81 111 MET A CA 1
ATOM 886 C C . MET A 1 111 ? -10.456 8.084 1.422 1.00 93.81 111 MET A C 1
ATOM 888 O O . MET A 1 111 ? -11.178 7.094 1.409 1.00 93.81 111 MET A O 1
ATOM 892 N N . LYS A 1 112 ? -9.892 8.534 2.546 1.00 90.06 112 LYS A N 1
ATOM 893 C CA . LYS A 1 112 ? -9.981 7.834 3.840 1.00 90.06 112 LYS A CA 1
ATOM 894 C C . LYS A 1 112 ? -11.382 7.825 4.445 1.00 90.06 112 LYS A C 1
ATOM 896 O O . LYS A 1 112 ? -11.691 6.942 5.239 1.00 90.06 112 LYS A O 1
ATOM 901 N N . GLN A 1 113 ? -12.231 8.783 4.078 1.00 85.94 113 GLN A N 1
ATOM 902 C CA . GLN A 1 113 ? -13.646 8.786 4.461 1.00 85.94 113 GLN A CA 1
ATOM 903 C C . GLN A 1 113 ? -14.458 7.729 3.699 1.00 85.94 113 GLN A C 1
ATOM 905 O O . GLN A 1 113 ? -15.423 7.195 4.242 1.00 85.94 113 GLN A O 1
ATOM 910 N N . ASN A 1 114 ? -14.073 7.422 2.457 1.00 88.00 114 ASN A N 1
ATOM 911 C CA . ASN A 1 114 ? -14.817 6.516 1.575 1.00 88.00 114 ASN A CA 1
ATOM 912 C C . ASN A 1 114 ? -14.243 5.090 1.552 1.00 88.00 114 ASN A C 1
ATOM 914 O O . ASN A 1 114 ? -14.986 4.129 1.354 1.00 88.00 114 ASN A O 1
ATOM 918 N N . TYR A 1 115 ? -12.940 4.945 1.794 1.00 91.19 115 TYR A N 1
ATOM 919 C CA . TYR A 1 115 ? -12.193 3.710 1.585 1.00 91.19 115 TYR A CA 1
ATOM 920 C C . TYR A 1 115 ? -11.337 3.321 2.791 1.00 91.19 115 TYR A C 1
ATOM 922 O O . TYR A 1 115 ? -10.859 4.157 3.562 1.00 91.19 115 TYR A O 1
ATOM 930 N N . LEU A 1 116 ? -11.121 2.013 2.914 1.00 90.19 116 LEU A N 1
ATOM 931 C CA . LEU A 1 116 ? -10.124 1.404 3.783 1.00 90.19 116 LEU A CA 1
ATOM 932 C C . LEU A 1 116 ? -8.937 1.036 2.909 1.00 90.19 116 LEU A C 1
ATOM 934 O O . LEU A 1 116 ? -9.062 0.216 2.006 1.00 90.19 116 LEU A O 1
ATOM 938 N N . ILE A 1 117 ? -7.818 1.702 3.134 1.00 93.38 117 ILE A N 1
ATOM 939 C CA . ILE A 1 117 ? -6.669 1.720 2.250 1.00 93.38 117 ILE A CA 1
ATOM 940 C C . ILE A 1 117 ? -5.471 1.147 2.988 1.00 93.38 117 ILE A C 1
ATOM 942 O O . ILE A 1 117 ? -4.970 1.717 3.961 1.00 93.38 117 ILE A O 1
ATOM 946 N N . GLN A 1 118 ? -4.965 0.037 2.469 1.00 93.19 118 GLN A N 1
ATOM 947 C CA . GLN A 1 118 ? -3.678 -0.521 2.843 1.00 93.19 118 GLN A CA 1
ATOM 948 C C . GLN A 1 118 ? -2.628 -0.087 1.817 1.00 93.19 118 GLN A C 1
ATOM 950 O O . GLN A 1 118 ? -2.677 -0.480 0.656 1.00 93.19 118 GLN A O 1
ATOM 955 N N . PHE A 1 119 ? -1.664 0.728 2.237 1.00 94.56 119 PHE A N 1
ATOM 956 C CA . PHE A 1 119 ? -0.547 1.147 1.387 1.00 94.56 119 PHE A CA 1
ATOM 957 C C . PHE A 1 119 ? 0.701 0.280 1.601 1.00 94.56 119 PHE A C 1
ATOM 959 O O . PHE A 1 119 ? 1.188 0.182 2.732 1.00 94.56 119 PHE A O 1
ATOM 966 N N . ILE A 1 120 ? 1.231 -0.304 0.526 1.00 94.44 120 ILE A N 1
ATOM 967 C CA . ILE A 1 120 ? 2.462 -1.102 0.501 1.00 94.44 120 ILE A CA 1
ATOM 968 C C . ILE A 1 120 ? 3.396 -0.507 -0.553 1.00 94.44 120 ILE A C 1
ATOM 970 O O . ILE A 1 120 ? 2.994 -0.319 -1.700 1.00 94.44 120 ILE A O 1
ATOM 974 N N . SER A 1 121 ? 4.648 -0.258 -0.177 1.00 94.25 121 SER A N 1
ATOM 975 C CA . SER A 1 121 ? 5.693 0.141 -1.119 1.00 94.25 121 SER A CA 1
ATOM 976 C C . SER A 1 121 ? 6.636 -1.021 -1.417 1.00 94.25 121 SER A C 1
ATOM 978 O O . SER A 1 121 ? 6.975 -1.797 -0.521 1.00 94.25 121 SER A O 1
ATOM 980 N N . LEU A 1 122 ? 7.092 -1.117 -2.661 1.00 95.75 122 LEU A N 1
ATOM 981 C CA . LEU A 1 122 ? 8.199 -1.958 -3.095 1.00 95.75 122 LEU A CA 1
ATOM 982 C C . LEU A 1 122 ? 9.278 -1.062 -3.706 1.00 95.75 122 LEU A C 1
ATOM 984 O O . LEU A 1 122 ? 9.151 -0.607 -4.842 1.00 95.75 122 LEU A O 1
ATOM 988 N N . ALA A 1 123 ? 10.336 -0.819 -2.938 1.00 93.94 123 ALA A N 1
ATOM 989 C CA . ALA A 1 123 ? 11.493 -0.059 -3.383 1.00 93.94 123 ALA A CA 1
ATOM 990 C C . ALA A 1 123 ? 12.392 -0.911 -4.283 1.00 93.94 123 ALA A C 1
ATOM 992 O O . ALA A 1 123 ? 12.793 -2.017 -3.908 1.00 93.94 123 ALA A O 1
ATOM 993 N N . VAL A 1 124 ? 12.743 -0.375 -5.450 1.00 94.00 124 VAL A N 1
ATOM 994 C CA . VAL A 1 124 ? 13.684 -0.983 -6.395 1.00 94.00 124 VAL A CA 1
ATOM 995 C C . VAL A 1 124 ? 15.011 -0.227 -6.331 1.00 94.00 124 VAL A C 1
ATOM 997 O O . VAL A 1 124 ? 15.086 0.967 -6.585 1.00 94.00 124 VAL A O 1
ATOM 1000 N N . GLY A 1 125 ? 16.091 -0.923 -5.984 1.00 89.56 125 GLY A N 1
ATOM 1001 C CA . GLY A 1 125 ? 17.411 -0.321 -5.805 1.00 89.56 125 GLY A CA 1
ATOM 1002 C C . GLY A 1 125 ? 17.631 0.281 -4.416 1.00 89.56 125 GLY A C 1
ATOM 1003 O O . GLY A 1 125 ? 16.956 -0.058 -3.451 1.00 89.56 125 GLY A O 1
ATOM 1004 N N . GLN A 1 126 ? 18.657 1.126 -4.306 1.00 78.94 126 GLN A N 1
ATOM 1005 C CA . GLN A 1 126 ? 19.071 1.758 -3.041 1.00 78.94 126 GLN A CA 1
ATOM 1006 C C . GLN A 1 126 ? 18.655 3.231 -2.947 1.00 78.94 126 GLN A C 1
ATOM 1008 O O . GLN A 1 126 ? 18.820 3.853 -1.902 1.00 78.94 126 GLN A O 1
ATOM 1013 N N . SER A 1 127 ? 18.149 3.789 -4.047 1.00 66.69 127 SER A N 1
ATOM 1014 C CA . SER A 1 127 ? 17.870 5.217 -4.188 1.00 66.69 127 SER A CA 1
ATOM 1015 C C . SER A 1 127 ? 16.458 5.600 -3.776 1.00 66.69 127 SER A C 1
ATOM 1017 O O . SER A 1 127 ? 16.199 6.792 -3.648 1.00 66.69 127 SER A O 1
ATOM 1019 N N . PHE A 1 128 ? 15.573 4.625 -3.535 1.00 69.31 128 PHE A N 1
ATOM 1020 C CA . PHE A 1 128 ? 14.205 4.920 -3.144 1.00 69.31 128 PHE A CA 1
ATOM 1021 C C . PHE A 1 128 ? 14.215 5.610 -1.774 1.00 69.31 128 PHE A C 1
ATOM 1023 O O . PHE A 1 128 ? 14.593 4.983 -0.776 1.00 69.31 128 PHE A O 1
ATOM 1030 N N . PRO A 1 129 ? 13.811 6.887 -1.673 1.00 62.41 129 PRO A N 1
ATOM 1031 C CA . PRO A 1 129 ? 13.821 7.575 -0.404 1.00 62.41 129 PRO A CA 1
ATOM 1032 C C . PRO A 1 129 ? 12.777 6.908 0.485 1.00 62.41 129 PRO A C 1
ATOM 1034 O O . PRO A 1 129 ? 11.572 7.073 0.282 1.00 62.41 129 PRO A O 1
ATOM 1037 N N . ASN A 1 130 ? 13.232 6.195 1.519 1.00 67.25 130 ASN A N 1
ATOM 1038 C CA . ASN A 1 130 ? 12.362 5.669 2.578 1.00 67.25 130 ASN A CA 1
ATOM 1039 C C . ASN A 1 130 ? 11.390 6.745 3.087 1.00 67.25 130 ASN A C 1
ATOM 1041 O O . ASN A 1 130 ? 10.255 6.448 3.448 1.00 67.25 130 ASN A O 1
ATOM 1045 N N . THR A 1 131 ? 11.809 8.009 3.030 1.00 71.06 131 THR A N 1
ATOM 1046 C CA . THR A 1 131 ? 11.008 9.194 3.317 1.00 71.06 131 THR A CA 1
ATOM 1047 C C . THR A 1 131 ? 9.725 9.286 2.483 1.00 71.06 131 THR A C 1
ATOM 1049 O O . THR A 1 131 ? 8.669 9.477 3.076 1.00 71.06 131 THR A O 1
ATOM 1052 N N . ILE A 1 132 ? 9.755 9.107 1.154 1.00 77.69 132 ILE A N 1
ATOM 1053 C CA . ILE A 1 132 ? 8.553 9.255 0.307 1.00 77.69 132 ILE A CA 1
ATOM 1054 C C . ILE A 1 132 ? 7.549 8.137 0.599 1.00 77.69 132 ILE A C 1
ATOM 1056 O O . ILE A 1 132 ? 6.383 8.424 0.865 1.00 77.69 132 ILE A O 1
ATOM 1060 N N . SER A 1 133 ? 7.998 6.875 0.628 1.00 80.50 133 SER A N 1
ATOM 1061 C CA . SER A 1 133 ? 7.123 5.740 0.975 1.00 80.50 133 SER A CA 1
ATOM 1062 C C . SER A 1 133 ? 6.517 5.914 2.361 1.00 80.50 133 SER A C 1
ATOM 1064 O O . SER A 1 133 ? 5.315 5.721 2.534 1.00 80.50 133 SER A O 1
ATOM 1066 N N . ASN A 1 134 ? 7.324 6.307 3.350 1.00 80.00 134 ASN A N 1
ATOM 1067 C CA . ASN A 1 134 ? 6.827 6.519 4.702 1.00 80.00 134 ASN A CA 1
ATOM 1068 C C . ASN A 1 134 ? 5.811 7.663 4.742 1.00 80.00 134 ASN A C 1
ATOM 1070 O O . ASN A 1 134 ? 4.741 7.475 5.311 1.00 80.00 134 ASN A O 1
ATOM 1074 N N . ILE A 1 135 ? 6.084 8.806 4.101 1.00 83.81 135 ILE A N 1
ATOM 1075 C CA . ILE A 1 135 ? 5.134 9.925 4.040 1.00 83.81 135 ILE A CA 1
ATOM 1076 C C . ILE A 1 135 ? 3.818 9.483 3.389 1.00 83.81 135 ILE A C 1
ATOM 1078 O O . ILE A 1 135 ? 2.761 9.635 4.003 1.00 83.81 135 ILE A O 1
ATOM 1082 N N . LEU A 1 136 ? 3.873 8.898 2.188 1.00 87.00 136 LEU A N 1
ATOM 1083 C CA . LEU A 1 136 ? 2.688 8.413 1.474 1.00 87.00 136 LEU A CA 1
ATOM 1084 C C . LEU A 1 136 ? 1.901 7.427 2.327 1.00 87.00 136 LEU A C 1
ATOM 1086 O O . LEU A 1 136 ? 0.691 7.582 2.491 1.00 87.00 136 LEU A O 1
ATOM 1090 N N . ARG A 1 137 ? 2.589 6.456 2.934 1.00 88.69 137 ARG A N 1
ATOM 1091 C CA . ARG A 1 137 ? 1.961 5.493 3.826 1.00 88.69 137 ARG A CA 1
ATOM 1092 C C . ARG A 1 137 ? 1.256 6.195 4.978 1.00 88.69 137 ARG A C 1
ATOM 1094 O O . ARG A 1 137 ? 0.075 5.957 5.162 1.00 88.69 137 ARG A O 1
ATOM 1101 N N . ASN A 1 138 ? 1.916 7.069 5.726 1.00 83.06 138 ASN A N 1
ATOM 1102 C CA . ASN A 1 138 ? 1.305 7.711 6.897 1.00 83.06 138 ASN A C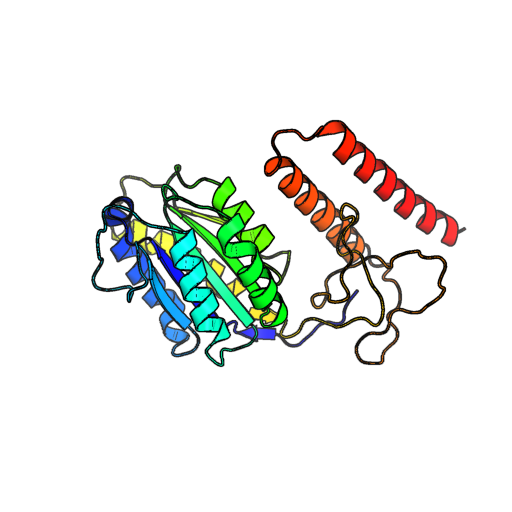A 1
ATOM 1103 C C . ASN A 1 138 ? 0.070 8.533 6.550 1.00 83.06 138 ASN A C 1
ATOM 1105 O O . ASN A 1 138 ? -0.873 8.624 7.337 1.00 83.06 138 ASN A O 1
ATOM 1109 N N . CYS A 1 139 ? 0.090 9.167 5.382 1.00 87.19 139 CYS A N 1
ATOM 1110 C CA . CYS A 1 139 ? -1.014 9.997 4.950 1.00 87.19 139 CYS A CA 1
ATOM 1111 C C . CYS A 1 139 ? -2.176 9.140 4.445 1.00 87.19 139 CYS A C 1
ATOM 1113 O O . CYS A 1 139 ? -3.310 9.377 4.858 1.00 87.19 139 CYS A O 1
ATOM 1115 N N . ILE A 1 140 ? -1.896 8.140 3.604 1.00 91.12 140 ILE A N 1
ATOM 1116 C CA . ILE A 1 140 ? -2.896 7.379 2.843 1.00 91.12 140 ILE A CA 1
ATOM 1117 C C . ILE A 1 140 ? -3.400 6.151 3.607 1.00 91.12 140 ILE A C 1
ATOM 1119 O O . ILE A 1 140 ? -4.597 5.877 3.604 1.00 91.12 140 ILE A O 1
ATOM 1123 N N . HIS A 1 141 ? -2.501 5.402 4.245 1.00 90.31 141 HIS A N 1
ATOM 1124 C CA . HIS A 1 141 ? -2.819 4.146 4.914 1.00 90.31 141 HIS A CA 1
ATOM 1125 C C . HIS A 1 141 ? -3.752 4.387 6.104 1.00 90.31 141 HIS A C 1
ATOM 1127 O O . HIS A 1 141 ? -3.447 5.161 7.012 1.00 90.31 141 HIS A O 1
ATOM 1133 N N . ASN A 1 142 ? -4.880 3.687 6.126 1.00 86.06 142 ASN A N 1
ATOM 1134 C CA . ASN A 1 142 ? -5.818 3.675 7.247 1.00 86.06 142 ASN A CA 1
ATOM 1135 C C . ASN A 1 142 ? -6.364 2.268 7.510 1.00 86.06 142 ASN A C 1
ATOM 1137 O O . ASN A 1 142 ? -7.464 2.141 8.023 1.00 86.06 142 ASN A O 1
ATOM 1141 N N . GLN A 1 143 ? -5.639 1.210 7.144 1.00 80.38 143 GLN A N 1
ATOM 1142 C CA . GLN A 1 143 ? -6.091 -0.162 7.351 1.00 80.38 143 GLN A CA 1
ATOM 1143 C C . GLN A 1 143 ? -4.951 -1.077 7.777 1.00 80.38 143 GLN A C 1
ATOM 1145 O O . GLN A 1 143 ? -3.987 -1.220 7.041 1.00 80.38 143 GLN A O 1
ATOM 1150 N N . ASN A 1 144 ? -5.141 -1.804 8.882 1.00 74.25 144 ASN A N 1
ATOM 1151 C CA . ASN A 1 144 ? -4.184 -2.777 9.412 1.00 74.25 144 ASN A CA 1
ATOM 1152 C C . ASN A 1 144 ? -2.795 -2.166 9.676 1.00 74.25 144 ASN A C 1
ATOM 1154 O O . ASN A 1 144 ? -1.852 -2.361 8.904 1.00 74.25 144 ASN A O 1
ATOM 1158 N N . SER A 1 145 ? -2.657 -1.504 10.830 1.00 71.50 145 SER A N 1
ATOM 1159 C CA . SER A 1 145 ? -1.390 -0.906 11.284 1.00 71.50 145 SER A CA 1
ATOM 1160 C C . SER A 1 145 ? -0.192 -1.871 11.262 1.00 71.50 145 SER A C 1
ATOM 1162 O O . SER A 1 145 ? 0.934 -1.433 11.026 1.00 71.50 145 SER A O 1
ATOM 1164 N N . SER A 1 146 ? -0.424 -3.179 11.431 1.00 71.31 146 SER A N 1
ATOM 1165 C CA . SER A 1 146 ? 0.621 -4.215 11.435 1.00 71.31 146 SER A CA 1
ATOM 1166 C C . SER A 1 146 ? 1.131 -4.628 10.046 1.00 71.31 146 SER A C 1
ATOM 1168 O O . SER A 1 146 ? 2.148 -5.316 9.947 1.00 71.31 146 SER A O 1
ATOM 1170 N N . CYS A 1 147 ? 0.461 -4.219 8.961 1.00 78.69 147 CYS A N 1
ATOM 1171 C CA . CYS A 1 147 ? 0.897 -4.531 7.600 1.00 78.69 147 CYS A CA 1
ATOM 1172 C C . CYS A 1 147 ? 2.306 -3.964 7.353 1.00 78.69 147 CYS A C 1
ATOM 1174 O O . CYS A 1 147 ? 2.503 -2.770 7.574 1.00 78.69 147 CYS A O 1
ATOM 1176 N N . PRO A 1 148 ? 3.275 -4.732 6.825 1.00 82.50 148 PRO A N 1
ATOM 1177 C CA . PRO A 1 148 ? 4.572 -4.192 6.428 1.00 82.50 148 PRO A CA 1
ATOM 1178 C C . PRO A 1 148 ? 4.439 -2.987 5.486 1.00 82.50 148 PRO A C 1
ATOM 1180 O O . PRO A 1 148 ? 3.591 -2.972 4.591 1.00 82.50 148 PRO A O 1
ATOM 1183 N N . ALA A 1 149 ? 5.263 -1.964 5.719 1.00 78.62 149 ALA A N 1
ATOM 1184 C CA . ALA A 1 149 ? 5.265 -0.726 4.939 1.00 78.62 149 ALA A CA 1
ATOM 1185 C C . ALA A 1 149 ? 6.034 -0.840 3.626 1.00 78.62 149 ALA A C 1
ATOM 1187 O O . ALA A 1 149 ? 5.633 -0.249 2.623 1.00 78.62 149 ALA A O 1
ATOM 1188 N N . LEU A 1 150 ? 7.136 -1.583 3.662 1.00 88.88 150 LEU A N 1
ATOM 1189 C CA . LEU A 1 150 ? 8.164 -1.554 2.643 1.00 88.88 150 LEU A CA 1
ATOM 1190 C C . LEU A 1 150 ? 8.673 -2.967 2.379 1.00 88.88 150 LEU A C 1
ATOM 1192 O O . LEU A 1 150 ? 9.040 -3.695 3.301 1.00 88.88 150 LEU A O 1
ATOM 1196 N N . PHE A 1 151 ? 8.712 -3.314 1.105 1.00 92.75 151 PHE A N 1
ATOM 1197 C CA . PHE A 1 151 ? 9.491 -4.408 0.559 1.00 92.75 151 PHE A CA 1
ATOM 1198 C C . PHE A 1 151 ? 10.627 -3.802 -0.261 1.00 92.75 151 PHE A C 1
ATOM 1200 O O . PHE A 1 151 ? 10.487 -2.712 -0.812 1.00 92.75 151 PHE A O 1
ATOM 1207 N N . GLU A 1 152 ? 11.754 -4.495 -0.342 1.00 93.25 152 GLU A N 1
ATOM 1208 C CA . GLU A 1 152 ? 12.935 -4.003 -1.048 1.00 93.25 152 GLU A CA 1
ATOM 1209 C C . GLU A 1 152 ? 13.419 -5.058 -2.036 1.00 93.25 152 GLU A C 1
ATOM 1211 O O . GLU A 1 152 ? 13.533 -6.238 -1.697 1.00 93.25 152 GLU A O 1
ATOM 1216 N N . TYR A 1 153 ? 13.758 -4.610 -3.237 1.00 94.81 153 TYR A N 1
ATOM 1217 C CA . TYR A 1 153 ? 14.565 -5.348 -4.193 1.00 94.81 153 TYR A CA 1
ATOM 1218 C C . TYR A 1 153 ? 15.883 -4.601 -4.382 1.00 94.81 153 TYR A C 1
ATOM 1220 O O . TYR A 1 153 ? 15.903 -3.434 -4.774 1.00 94.81 153 TYR A O 1
ATOM 1228 N N . ARG A 1 154 ? 17.010 -5.261 -4.113 1.00 93.62 154 ARG A N 1
ATOM 1229 C CA . ARG A 1 154 ? 18.332 -4.642 -4.257 1.00 93.62 154 ARG A CA 1
ATOM 1230 C C . ARG A 1 154 ? 18.872 -4.912 -5.651 1.00 93.62 154 ARG A C 1
ATOM 1232 O O . ARG A 1 154 ? 19.161 -6.057 -5.987 1.00 93.62 154 ARG A O 1
ATOM 1239 N N . ARG A 1 155 ? 19.071 -3.841 -6.426 1.00 93.19 155 ARG A N 1
ATOM 1240 C CA . ARG A 1 155 ? 19.713 -3.913 -7.744 1.00 93.19 155 ARG A CA 1
ATOM 1241 C C . ARG A 1 155 ? 21.060 -4.621 -7.637 1.00 93.19 155 ARG A C 1
ATOM 1243 O O . ARG A 1 155 ? 21.921 -4.234 -6.846 1.00 93.19 155 ARG A O 1
ATOM 1250 N N . ARG A 1 156 ? 21.225 -5.650 -8.457 1.00 93.19 156 ARG A N 1
ATOM 1251 C CA . ARG A 1 156 ? 22.439 -6.454 -8.576 1.00 93.19 156 ARG A CA 1
ATOM 1252 C C . ARG A 1 156 ? 22.590 -6.914 -10.009 1.00 93.19 156 ARG A C 1
ATOM 1254 O O . ARG A 1 156 ? 21.608 -6.926 -10.752 1.00 93.19 156 ARG A O 1
ATOM 1261 N N . ASP A 1 157 ? 23.808 -7.284 -10.391 1.00 93.38 157 ASP A N 1
ATOM 1262 C CA . ASP A 1 157 ? 24.028 -7.830 -11.720 1.00 93.38 157 ASP A CA 1
ATOM 1263 C C . ASP A 1 157 ? 23.559 -9.287 -11.813 1.00 93.38 157 ASP A C 1
ATOM 1265 O O . ASP A 1 157 ? 24.348 -10.217 -11.696 1.00 93.38 157 ASP A O 1
ATOM 1269 N N . ALA A 1 158 ? 22.243 -9.471 -11.913 1.00 94.94 158 ALA A N 1
ATOM 1270 C CA . ALA A 1 158 ? 21.591 -10.771 -12.002 1.00 94.94 158 ALA A CA 1
ATOM 1271 C C . ALA A 1 158 ? 20.924 -10.965 -13.375 1.00 94.94 158 ALA A C 1
ATOM 1273 O O . ALA A 1 158 ? 20.458 -9.985 -13.980 1.00 94.94 158 ALA A O 1
ATOM 1274 N N . PRO A 1 159 ? 20.848 -12.215 -13.867 1.00 97.19 159 PRO A N 1
ATOM 1275 C CA . PRO A 1 159 ? 20.097 -12.546 -15.069 1.00 97.19 159 PRO A CA 1
ATOM 1276 C C . PRO A 1 159 ? 18.592 -12.362 -14.839 1.00 97.19 159 PRO A C 1
ATOM 1278 O O . PRO A 1 159 ? 18.089 -12.522 -13.728 1.00 97.19 159 PRO A O 1
ATOM 1281 N N . TYR A 1 160 ? 17.853 -12.095 -15.918 1.00 97.44 160 TYR A N 1
ATOM 1282 C CA . TYR A 1 160 ? 16.405 -11.845 -15.897 1.00 97.44 160 TYR A CA 1
ATOM 1283 C C . TYR A 1 160 ? 15.602 -12.855 -15.056 1.00 97.44 160 TYR A C 1
ATOM 1285 O O . TYR A 1 160 ? 14.739 -12.457 -14.276 1.00 97.44 160 TYR A O 1
ATOM 1293 N N . GLY A 1 161 ? 15.898 -14.154 -15.188 1.00 97.94 161 GLY A N 1
ATOM 1294 C CA . GLY A 1 161 ? 15.192 -15.211 -14.458 1.00 97.94 161 GLY A CA 1
ATOM 1295 C C . GLY A 1 161 ? 15.319 -15.081 -12.938 1.00 97.94 161 GLY A C 1
ATOM 1296 O O . GLY A 1 161 ? 14.327 -15.223 -12.234 1.00 97.94 161 GLY A O 1
ATOM 1297 N N . GLU A 1 162 ? 16.503 -14.728 -12.433 1.00 98.00 162 GLU A N 1
ATOM 1298 C CA . GLU A 1 162 ? 16.713 -14.512 -10.996 1.00 98.00 162 GLU A CA 1
ATOM 1299 C C . GLU 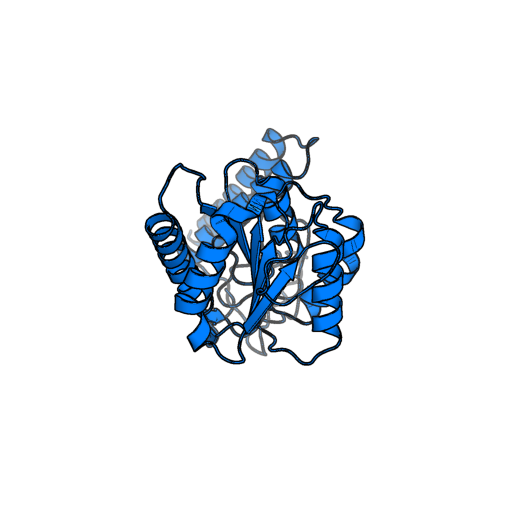A 1 162 ? 15.979 -13.264 -10.498 1.00 98.00 162 GLU A C 1
ATOM 1301 O O . GLU A 1 162 ? 15.342 -13.308 -9.447 1.00 98.00 162 GLU A O 1
ATOM 1306 N N . ILE A 1 163 ? 16.002 -12.176 -11.278 1.00 98.12 163 ILE A N 1
ATOM 1307 C CA . ILE A 1 163 ? 15.256 -10.948 -10.963 1.00 98.12 163 ILE A CA 1
ATOM 1308 C C . ILE A 1 163 ? 13.758 -11.263 -10.844 1.00 98.12 163 ILE A C 1
ATOM 1310 O O . ILE A 1 163 ? 13.110 -10.876 -9.871 1.00 98.12 163 ILE A O 1
ATOM 1314 N N . LYS A 1 164 ? 13.209 -12.007 -11.811 1.00 98.44 164 LYS A N 1
ATOM 1315 C CA . LYS A 1 164 ? 11.801 -12.423 -11.824 1.00 98.44 164 LYS A CA 1
ATOM 1316 C C . LYS A 1 164 ? 11.446 -13.273 -10.602 1.00 98.44 164 LYS A C 1
ATOM 1318 O O . LYS A 1 164 ? 10.447 -12.985 -9.947 1.00 98.44 164 LYS A O 1
ATOM 1323 N N . GLU A 1 165 ? 12.255 -14.276 -10.267 1.00 98.38 165 GLU A N 1
ATOM 1324 C CA . GLU A 1 165 ? 12.025 -15.136 -9.096 1.00 98.38 165 GLU A CA 1
ATOM 1325 C C . GLU A 1 165 ? 12.039 -14.350 -7.776 1.00 98.38 165 GLU A C 1
ATOM 1327 O O . GLU A 1 165 ? 11.211 -14.582 -6.892 1.00 98.38 165 GLU A O 1
ATOM 1332 N N . GLU A 1 166 ? 12.927 -13.366 -7.625 1.00 98.06 166 GLU A N 1
ATOM 1333 C CA . GLU A 1 166 ? 12.915 -12.485 -6.452 1.00 98.06 166 GLU A CA 1
ATOM 1334 C C . GLU A 1 166 ? 11.606 -11.695 -6.336 1.00 98.06 166 GLU A C 1
ATOM 1336 O O . GLU A 1 166 ? 10.992 -11.672 -5.263 1.00 98.06 166 GLU A O 1
ATOM 1341 N N . PHE A 1 167 ? 11.129 -11.103 -7.436 1.00 98.56 167 PHE A N 1
ATOM 1342 C CA . PHE A 1 167 ? 9.845 -10.403 -7.441 1.00 98.56 167 PHE A CA 1
ATOM 1343 C C . PHE A 1 167 ? 8.665 -11.344 -7.182 1.00 98.56 167 PHE A C 1
ATOM 1345 O O . PHE A 1 167 ? 7.762 -10.966 -6.438 1.00 98.56 167 PHE A O 1
ATOM 1352 N N . ILE A 1 168 ? 8.683 -12.580 -7.698 1.00 98.62 168 ILE A N 1
ATOM 1353 C CA . ILE A 1 168 ? 7.665 -13.597 -7.380 1.00 98.62 168 ILE A CA 1
ATOM 1354 C C . ILE A 1 168 ? 7.610 -13.829 -5.867 1.00 98.62 168 ILE A C 1
ATOM 1356 O O . ILE A 1 168 ? 6.532 -13.770 -5.275 1.00 98.62 168 ILE A O 1
ATOM 1360 N N . ASN A 1 169 ? 8.761 -14.024 -5.221 1.00 97.81 169 ASN A N 1
ATOM 1361 C CA . ASN A 1 169 ? 8.834 -14.242 -3.777 1.00 97.81 169 ASN A CA 1
ATOM 1362 C C . ASN A 1 169 ? 8.310 -13.040 -2.973 1.00 97.81 169 ASN A C 1
ATOM 1364 O O . ASN A 1 169 ? 7.593 -13.210 -1.984 1.00 97.81 169 ASN A O 1
ATOM 1368 N N . ILE A 1 170 ? 8.644 -11.814 -3.388 1.00 97.88 170 ILE A N 1
ATOM 1369 C CA . ILE A 1 170 ? 8.125 -10.586 -2.767 1.00 97.88 170 ILE A CA 1
ATOM 1370 C C . ILE A 1 170 ? 6.605 -10.499 -2.945 1.00 97.88 170 ILE A C 1
ATOM 1372 O O . ILE A 1 170 ? 5.872 -10.296 -1.975 1.00 97.88 170 ILE A O 1
ATOM 1376 N N . PHE A 1 171 ? 6.107 -10.705 -4.161 1.00 98.31 171 PHE A N 1
ATOM 1377 C CA . PHE A 1 171 ? 4.685 -10.624 -4.467 1.00 98.31 171 PHE A CA 1
ATOM 1378 C C . PHE A 1 171 ? 3.862 -11.711 -3.789 1.00 98.31 171 PHE A C 1
ATOM 1380 O O . PHE A 1 171 ? 2.746 -11.428 -3.365 1.00 98.31 171 PHE A O 1
ATOM 1387 N N . GLN A 1 172 ? 4.395 -12.917 -3.595 1.00 95.62 172 GLN A N 1
ATOM 1388 C CA . GLN A 1 172 ? 3.728 -13.952 -2.802 1.00 95.62 172 GLN A CA 1
ATOM 1389 C C . GLN A 1 172 ? 3.520 -13.510 -1.349 1.00 95.62 172 GLN A C 1
ATOM 1391 O O . GLN A 1 172 ? 2.430 -13.701 -0.808 1.00 95.62 172 GLN A O 1
ATOM 1396 N N . LYS A 1 173 ? 4.518 -12.858 -0.734 1.00 95.25 173 LYS A N 1
ATOM 1397 C CA . LYS A 1 173 ? 4.373 -12.269 0.609 1.00 95.25 173 LYS A CA 1
ATOM 1398 C C . LYS A 1 173 ? 3.313 -11.170 0.614 1.00 95.25 173 LYS A C 1
ATOM 1400 O O . LYS A 1 173 ? 2.460 -11.154 1.492 1.00 95.25 173 LYS A O 1
ATOM 1405 N N . ILE A 1 174 ? 3.315 -10.292 -0.389 1.00 95.75 174 ILE A N 1
ATOM 1406 C CA . ILE A 1 174 ? 2.313 -9.222 -0.517 1.00 95.75 174 ILE A CA 1
ATOM 1407 C C . ILE A 1 174 ? 0.906 -9.794 -0.736 1.00 95.75 174 ILE A C 1
ATOM 1409 O O . ILE A 1 174 ? -0.045 -9.307 -0.131 1.00 95.75 174 ILE A O 1
ATOM 1413 N N . LYS A 1 175 ? 0.755 -10.862 -1.529 1.00 94.00 175 LYS A N 1
ATOM 1414 C CA . LYS A 1 175 ? -0.531 -11.530 -1.783 1.00 94.00 175 LYS A CA 1
ATOM 1415 C C . LYS A 1 175 ? -1.195 -12.004 -0.493 1.00 94.00 175 LYS A C 1
ATOM 1417 O O . LYS A 1 175 ? -2.406 -11.864 -0.352 1.00 94.00 175 LYS A O 1
ATOM 1422 N N . GLN A 1 176 ? -0.408 -12.503 0.461 1.00 90.44 176 GLN A N 1
ATOM 1423 C CA . GLN A 1 176 ? -0.903 -12.924 1.778 1.00 90.44 176 GLN A CA 1
ATOM 1424 C C . GLN A 1 176 ? -1.464 -11.755 2.605 1.00 90.44 176 GLN A C 1
ATOM 1426 O O . GLN A 1 176 ? -2.318 -11.969 3.460 1.00 90.44 176 GLN A O 1
ATOM 1431 N N . LEU A 1 177 ? -1.031 -10.521 2.329 1.00 91.69 177 LEU A N 1
ATOM 1432 C CA . LEU A 1 177 ? -1.484 -9.310 3.018 1.00 91.69 177 LEU A CA 1
ATOM 1433 C C . LEU A 1 177 ? -2.767 -8.716 2.423 1.00 91.69 177 LEU A C 1
ATOM 1435 O O . LEU A 1 177 ? -3.303 -7.762 2.981 1.00 91.69 177 LEU A O 1
ATOM 1439 N N . LEU A 1 178 ? -3.265 -9.237 1.297 1.00 91.12 178 LEU A N 1
ATOM 1440 C CA . LEU A 1 178 ? -4.469 -8.705 0.649 1.00 91.12 178 LEU A CA 1
ATOM 1441 C C . LEU A 1 178 ? -5.770 -9.140 1.339 1.00 91.12 178 LEU A C 1
ATOM 1443 O O . LEU A 1 178 ? -6.822 -8.566 1.070 1.00 91.12 178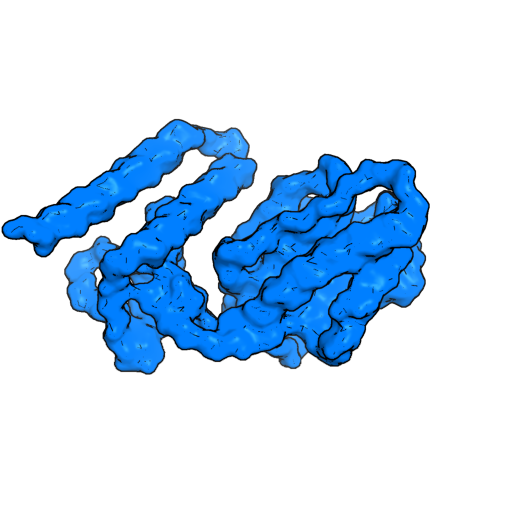 LEU A O 1
ATOM 1447 N N . CYS A 1 179 ? -5.714 -10.136 2.224 1.00 86.62 179 CYS A N 1
ATOM 1448 C CA . CYS A 1 179 ? -6.831 -10.504 3.085 1.00 86.62 179 CYS A CA 1
ATOM 1449 C C . CYS A 1 179 ? -6.903 -9.523 4.257 1.00 86.62 179 CYS A C 1
ATOM 1451 O O . CYS A 1 179 ? -6.123 -9.609 5.204 1.00 86.62 179 CYS A O 1
ATOM 1453 N N . VAL A 1 180 ? -7.849 -8.591 4.195 1.00 82.50 180 VAL A N 1
ATOM 1454 C CA . VAL A 1 180 ? -7.979 -7.492 5.154 1.00 82.50 180 VAL A CA 1
ATOM 1455 C C . VAL A 1 180 ? -9.292 -7.567 5.926 1.00 82.50 180 VAL A C 1
ATOM 1457 O O . VAL A 1 180 ? -10.232 -8.260 5.538 1.00 82.50 180 VAL A O 1
ATOM 1460 N N . LYS A 1 181 ? -9.371 -6.854 7.049 1.00 79.56 181 LYS A N 1
ATOM 1461 C CA . LYS A 1 181 ? -10.585 -6.780 7.868 1.00 79.56 181 LYS A CA 1
ATOM 1462 C C . LYS A 1 181 ? -11.611 -5.841 7.213 1.00 79.56 181 LYS A C 1
ATOM 1464 O O . LYS A 1 181 ? -11.258 -4.727 6.832 1.00 79.56 181 LYS A O 1
ATOM 1469 N N . ALA A 1 182 ? -12.858 -6.299 7.067 1.00 73.69 182 ALA A N 1
ATOM 1470 C CA . ALA A 1 182 ? -13.827 -5.732 6.124 1.00 73.69 182 ALA A CA 1
ATOM 1471 C C . ALA A 1 182 ? -14.354 -4.319 6.442 1.00 73.69 182 ALA A C 1
ATOM 1473 O O . ALA A 1 182 ? -14.737 -3.607 5.512 1.00 73.69 182 ALA A O 1
ATOM 1474 N N . ASN A 1 183 ? -14.392 -3.905 7.714 1.00 75.06 183 ASN A N 1
ATOM 1475 C CA . ASN A 1 183 ? -15.047 -2.662 8.137 1.00 75.06 183 ASN A CA 1
ATOM 1476 C C . ASN A 1 183 ? -14.210 -1.877 9.139 1.00 75.06 183 ASN A C 1
ATOM 1478 O O . ASN A 1 183 ? -13.522 -2.475 9.943 1.00 75.06 183 ASN A O 1
ATOM 1482 N N . HIS A 1 184 ? -14.318 -0.548 9.133 1.00 74.25 184 HIS A N 1
ATOM 1483 C CA . HIS A 1 184 ? -13.991 0.255 10.309 1.00 74.25 184 HIS A CA 1
ATOM 1484 C C . HIS A 1 184 ? -15.234 0.431 11.156 1.00 74.25 184 HIS A C 1
ATOM 1486 O O . HIS A 1 184 ? -16.360 0.469 10.661 1.00 74.25 184 HIS A O 1
ATOM 1492 N N . PHE A 1 185 ? -14.980 0.579 12.435 1.00 80.88 185 PHE A N 1
ATOM 1493 C CA . PHE A 1 185 ? -15.955 0.605 13.489 1.00 80.88 185 PHE A CA 1
ATOM 1494 C C . PHE A 1 185 ? -16.154 2.050 13.947 1.00 80.88 185 PHE A C 1
ATOM 1496 O O . PHE A 1 185 ? -15.204 2.690 14.397 1.00 80.88 185 PHE A O 1
ATOM 1503 N N . GLN A 1 186 ? -17.372 2.572 13.779 1.00 84.75 186 GLN A N 1
ATOM 1504 C CA . GLN A 1 186 ? -17.779 3.892 14.273 1.00 84.75 186 GLN A CA 1
ATOM 1505 C C . GLN A 1 186 ? -18.074 3.813 15.773 1.00 84.75 186 GLN A C 1
ATOM 1507 O O . GLN A 1 186 ? -18.824 2.946 16.222 1.00 84.75 186 GLN A O 1
ATOM 1512 N N . LEU A 1 187 ? -17.487 4.733 16.529 1.00 86.12 187 LEU A N 1
ATOM 1513 C CA . LEU A 1 187 ? -17.641 4.872 17.970 1.00 86.12 187 LEU A CA 1
ATOM 1514 C C . LEU A 1 187 ? -18.561 6.054 18.279 1.00 86.12 187 LEU A C 1
ATOM 1516 O O . LEU A 1 187 ? -18.613 7.034 17.540 1.00 86.12 187 LEU A O 1
ATOM 1520 N N . ASN A 1 188 ? -19.250 5.987 19.414 1.00 88.50 188 ASN A N 1
ATOM 1521 C CA . ASN A 1 188 ? -20.106 7.071 19.905 1.00 88.50 188 ASN A CA 1
ATOM 1522 C C . ASN A 1 188 ? -19.340 8.270 20.493 1.00 88.50 188 ASN A C 1
ATOM 1524 O O . ASN A 1 188 ? -19.962 9.279 20.811 1.00 88.50 188 ASN A O 1
ATOM 1528 N N . GLN A 1 189 ? -18.024 8.157 20.682 1.00 89.00 189 GLN A N 1
ATOM 1529 C CA . GLN A 1 189 ? -17.192 9.198 21.281 1.00 89.00 189 GLN A CA 1
ATOM 1530 C C . GLN A 1 189 ? -15.755 9.152 20.736 1.00 89.00 189 GLN A C 1
ATOM 1532 O O . GLN A 1 189 ? -15.307 8.094 20.276 1.00 89.00 189 GLN A O 1
ATOM 1537 N N . PRO A 1 190 ? -15.021 10.281 20.769 1.00 90.25 190 PRO A N 1
ATOM 1538 C CA . PRO A 1 190 ? -13.638 10.337 20.315 1.00 90.25 190 PRO A CA 1
ATOM 1539 C C . PRO A 1 190 ? -12.706 9.454 21.157 1.00 90.25 190 PRO A C 1
ATOM 1541 O O . PRO A 1 190 ? -12.813 9.378 22.381 1.00 90.25 190 PRO A O 1
ATOM 1544 N N . VAL A 1 191 ? -11.739 8.829 20.488 1.00 89.69 191 VAL A N 1
ATOM 1545 C CA . VAL A 1 191 ? -10.682 8.004 21.088 1.00 89.69 191 VAL A CA 1
ATOM 1546 C C . VAL A 1 191 ? -9.316 8.365 20.512 1.00 89.69 191 VAL A C 1
ATOM 1548 O O . VAL A 1 191 ? -9.217 8.916 19.413 1.00 89.69 191 VAL A O 1
ATOM 1551 N N . TYR A 1 192 ? -8.252 8.022 21.232 1.00 88.69 192 TYR A N 1
ATOM 1552 C CA . TYR A 1 192 ? -6.889 8.046 20.708 1.00 88.69 192 TYR A CA 1
ATOM 1553 C C . TYR A 1 192 ? -6.512 6.659 20.175 1.00 88.69 192 TYR A C 1
ATOM 1555 O O . TYR A 1 192 ? -6.668 5.663 20.877 1.00 88.69 192 TYR A O 1
ATOM 1563 N N . GLN A 1 193 ? -5.981 6.576 18.955 1.00 84.19 193 GLN A N 1
ATOM 1564 C CA . GLN A 1 193 ? -5.448 5.314 18.410 1.00 84.19 193 GLN A CA 1
ATOM 1565 C C . GLN A 1 193 ? -4.061 4.973 18.965 1.00 84.19 193 GLN A C 1
ATOM 1567 O O . GLN A 1 193 ? -3.646 3.819 18.944 1.00 84.19 193 GLN A O 1
ATOM 1572 N N . THR A 1 194 ? -3.348 5.973 19.480 1.00 83.75 194 THR A N 1
ATOM 1573 C CA . THR A 1 194 ? -2.032 5.811 20.093 1.00 83.75 194 THR A CA 1
ATOM 1574 C C . THR A 1 194 ? -1.882 6.720 21.303 1.00 83.75 194 THR A C 1
ATOM 1576 O O . THR A 1 194 ? -2.557 7.737 21.433 1.00 83.75 194 THR A O 1
ATOM 1579 N N . ILE A 1 195 ? -0.946 6.362 22.175 1.00 82.56 195 ILE A N 1
ATOM 1580 C CA . ILE A 1 195 ? -0.522 7.131 23.346 1.00 82.56 195 ILE A CA 1
ATOM 1581 C C . ILE A 1 195 ? 0.071 8.487 22.942 1.00 82.56 195 ILE A C 1
ATOM 1583 O O . ILE A 1 195 ? -0.100 9.482 23.641 1.00 82.56 195 ILE A O 1
ATOM 1587 N N . ALA A 1 196 ? 0.810 8.516 21.833 1.00 74.62 196 ALA A N 1
ATOM 1588 C CA . ALA A 1 196 ? 1.565 9.690 21.410 1.00 74.62 196 ALA A CA 1
ATOM 1589 C C . ALA A 1 196 ? 0.713 10.715 20.641 1.00 74.62 196 ALA A C 1
ATOM 1591 O O . ALA A 1 196 ? 1.112 11.875 20.517 1.00 74.62 196 ALA A O 1
ATOM 1592 N N . SER A 1 197 ? -0.445 10.302 20.114 1.00 73.75 197 SER A N 1
ATOM 1593 C CA . SER A 1 197 ? -1.299 11.164 19.302 1.00 73.75 197 SER A CA 1
ATOM 1594 C C . SER A 1 197 ? -2.085 12.151 20.160 1.00 73.75 197 SER A C 1
ATOM 1596 O O . SER A 1 197 ? -2.798 11.771 21.084 1.00 73.75 197 SER A O 1
ATOM 1598 N N . LYS A 1 198 ? -2.046 13.431 19.776 1.00 74.50 198 LYS A N 1
ATOM 1599 C CA . LYS A 1 198 ? -2.991 14.453 20.264 1.00 74.50 198 LYS A CA 1
ATOM 1600 C C . LYS A 1 198 ? -4.284 14.504 19.444 1.00 74.50 198 LYS A C 1
ATOM 1602 O O . LYS A 1 198 ? -5.212 15.217 19.810 1.00 74.50 198 LYS A O 1
ATOM 1607 N N . LYS A 1 199 ? -4.338 13.791 18.316 1.00 81.12 199 LYS A N 1
ATOM 1608 C CA . LYS A 1 199 ? -5.510 13.736 17.440 1.00 81.12 199 LYS A CA 1
ATOM 1609 C C . LYS A 1 199 ? -6.424 12.601 17.874 1.00 81.12 199 LYS A C 1
ATOM 1611 O O . LYS A 1 199 ? -5.966 11.470 18.055 1.00 81.12 199 LYS A O 1
ATOM 1616 N N . THR A 1 200 ? -7.704 12.919 18.000 1.00 87.88 200 THR A N 1
ATOM 1617 C CA . THR A 1 200 ? -8.763 11.952 18.267 1.00 87.88 200 THR A CA 1
ATOM 1618 C C . THR A 1 200 ? -9.428 11.496 16.971 1.00 87.88 200 THR A C 1
ATOM 1620 O O . THR A 1 200 ? -9.385 12.182 15.949 1.00 87.88 200 THR A O 1
ATOM 1623 N N . THR A 1 201 ? -10.050 10.322 17.015 1.00 85.81 201 THR A N 1
ATOM 1624 C CA . THR A 1 201 ? -10.882 9.770 15.940 1.00 85.81 201 THR A CA 1
ATOM 1625 C C . THR A 1 201 ? -12.150 9.166 16.534 1.00 85.81 201 THR A C 1
ATOM 1627 O O . THR A 1 201 ? -12.149 8.740 17.685 1.00 85.81 201 THR A O 1
ATOM 1630 N N . MET A 1 202 ? -13.228 9.102 15.755 1.00 86.69 202 MET A N 1
ATOM 1631 C CA . MET A 1 202 ? -14.429 8.324 16.097 1.00 86.69 202 MET A CA 1
ATOM 1632 C C . MET A 1 202 ? -14.499 7.002 15.324 1.00 86.69 202 MET A C 1
ATOM 1634 O O . MET A 1 202 ? -15.524 6.332 15.327 1.00 86.69 202 MET A O 1
ATOM 1638 N N . THR A 1 203 ? -13.427 6.628 14.624 1.00 83.50 203 THR A N 1
ATOM 1639 C CA . THR A 1 203 ? -13.360 5.390 13.842 1.00 83.50 203 THR A CA 1
ATOM 1640 C C . THR A 1 203 ? -12.116 4.598 14.202 1.00 83.50 203 THR A C 1
ATOM 1642 O O . THR A 1 203 ? -11.026 5.159 14.314 1.00 83.50 203 THR A O 1
ATOM 1645 N N . VAL A 1 204 ? -12.279 3.292 14.391 1.00 82.25 204 VAL A N 1
ATOM 1646 C CA . VAL A 1 204 ? -11.188 2.367 14.728 1.00 82.25 204 VAL A CA 1
ATOM 1647 C C . VAL A 1 204 ? -11.227 1.150 13.818 1.00 82.25 204 VAL A C 1
ATOM 1649 O O . VAL A 1 204 ? -12.301 0.734 13.379 1.00 82.25 204 VAL A O 1
ATOM 1652 N N . ALA A 1 205 ? -10.066 0.578 13.507 1.00 75.94 205 ALA A N 1
ATOM 1653 C CA . ALA A 1 205 ? -10.028 -0.662 12.750 1.00 75.94 205 ALA A CA 1
ATOM 1654 C C . ALA A 1 205 ? -10.364 -1.865 13.663 1.00 75.94 205 ALA A C 1
ATOM 1656 O O . ALA A 1 205 ? -10.169 -1.805 14.883 1.00 75.94 205 ALA A O 1
ATOM 1657 N N . PRO A 1 206 ? -10.864 -2.980 13.110 1.00 74.56 206 PRO A N 1
ATOM 1658 C CA . PRO A 1 206 ? -11.219 -4.166 13.885 1.00 74.56 206 PRO A CA 1
ATOM 1659 C C . PRO A 1 206 ? -10.006 -4.791 14.571 1.00 74.56 206 PRO A C 1
ATOM 1661 O O . PRO A 1 206 ? -8.956 -4.988 13.956 1.00 74.56 206 PRO A O 1
ATOM 1664 N N . GLY A 1 207 ? -10.153 -5.172 15.837 1.00 75.25 207 GLY A N 1
ATOM 1665 C CA . GLY A 1 207 ? -9.057 -5.694 16.656 1.00 75.25 207 GLY A CA 1
ATOM 1666 C C . GLY A 1 207 ? -7.937 -4.693 16.964 1.00 75.25 207 GLY A C 1
ATOM 1667 O O . GLY A 1 207 ? -6.959 -5.084 17.590 1.00 75.25 207 GLY A O 1
ATOM 1668 N N . GLU A 1 208 ? -8.040 -3.419 16.564 1.00 80.69 208 GLU A N 1
ATOM 1669 C CA . GLU A 1 208 ? -7.053 -2.425 16.987 1.00 80.69 208 GLU A CA 1
ATOM 1670 C C . GLU A 1 208 ? -7.362 -1.921 18.405 1.00 80.69 208 GLU A C 1
ATOM 1672 O O . GLU A 1 208 ? -8.528 -1.662 18.754 1.00 80.69 208 GLU A O 1
ATOM 1677 N N . PRO A 1 209 ? -6.334 -1.799 19.262 1.00 86.88 209 PRO A N 1
ATOM 1678 C CA . PRO A 1 209 ? -6.486 -1.156 20.551 1.00 86.88 209 PRO A CA 1
ATOM 1679 C C . PRO A 1 209 ? -6.590 0.364 20.372 1.00 86.88 209 PRO A C 1
ATOM 1681 O O . PRO A 1 209 ? -6.008 0.953 19.465 1.00 86.88 209 PRO A O 1
ATOM 1684 N N . PHE A 1 210 ? -7.325 1.005 21.271 1.00 89.56 210 PHE A N 1
ATOM 1685 C CA . PHE A 1 210 ? -7.472 2.455 21.338 1.00 89.56 210 PHE A CA 1
ATOM 1686 C C . PHE A 1 210 ? -7.671 2.872 22.798 1.00 89.56 210 PHE A C 1
ATOM 1688 O O . PHE A 1 210 ? -8.002 2.046 23.654 1.00 89.56 210 PHE A O 1
ATOM 1695 N N . ILE A 1 211 ? -7.478 4.157 23.080 1.00 89.56 211 ILE A N 1
ATOM 1696 C CA . ILE A 1 211 ? -7.594 4.755 24.409 1.00 89.56 211 ILE A CA 1
ATOM 1697 C C . ILE A 1 211 ? -8.809 5.678 24.423 1.00 89.56 211 ILE A C 1
ATOM 1699 O O . ILE A 1 211 ? -8.932 6.572 23.587 1.00 89.56 211 ILE A O 1
ATOM 1703 N N . GLN A 1 212 ? -9.692 5.488 25.398 1.00 88.62 212 GLN A N 1
ATOM 1704 C CA . GLN A 1 212 ? -10.779 6.424 25.658 1.00 88.62 212 GLN A CA 1
ATOM 1705 C C . GLN A 1 212 ? -10.221 7.798 26.057 1.00 88.62 212 GLN A C 1
ATOM 1707 O O . GLN A 1 212 ? -9.334 7.892 26.909 1.00 88.62 212 GLN A O 1
ATOM 1712 N N . VAL A 1 213 ? -10.752 8.872 25.467 1.00 85.94 213 VAL A N 1
ATOM 1713 C CA . VAL A 1 213 ? -10.436 10.234 25.910 1.00 85.94 213 VAL A CA 1
ATOM 1714 C C . VAL A 1 213 ? -11.008 10.423 27.314 1.00 85.94 213 VAL A C 1
ATOM 1716 O O . VAL A 1 213 ? -12.202 10.247 27.524 1.00 85.94 213 VAL A O 1
ATOM 1719 N N . ASN A 1 214 ? -10.159 10.764 28.283 1.00 77.38 214 ASN A N 1
ATOM 1720 C CA . ASN A 1 214 ? -10.620 11.103 29.624 1.00 77.38 214 ASN A CA 1
ATOM 1721 C C . ASN A 1 214 ? -11.011 12.585 29.663 1.00 77.38 214 ASN A C 1
ATOM 1723 O O . ASN A 1 214 ? -10.173 13.442 29.939 1.00 77.38 214 ASN A O 1
ATOM 1727 N N . ASP A 1 215 ? -12.267 12.875 29.350 1.00 75.88 215 ASP A N 1
ATOM 1728 C CA . ASP A 1 215 ? -12.869 14.211 29.427 1.00 75.88 215 ASP A CA 1
ATOM 1729 C C . ASP A 1 215 ? -13.672 14.422 30.726 1.00 75.88 215 ASP A C 1
ATOM 1731 O O . ASP A 1 215 ? -14.368 15.423 30.883 1.00 75.88 215 ASP A O 1
ATOM 1735 N N . GLY A 1 216 ? -13.575 13.482 31.674 1.00 72.19 216 GLY A N 1
ATOM 1736 C CA . GLY A 1 216 ? -14.383 13.470 32.893 1.00 72.19 216 GLY A CA 1
ATOM 1737 C C . GLY A 1 216 ? -15.810 12.956 32.685 1.00 72.19 216 GLY A C 1
ATOM 1738 O O . GLY A 1 216 ? -16.555 12.843 33.660 1.00 72.19 216 GLY A O 1
ATOM 1739 N N . SER A 1 217 ? -16.199 12.602 31.456 1.00 70.25 217 SER A N 1
ATOM 1740 C CA . SER A 1 217 ? -17.450 11.903 31.203 1.00 70.25 217 SER A CA 1
ATOM 1741 C C . SER A 1 217 ? -17.276 10.409 31.504 1.00 70.25 217 SER A C 1
ATOM 1743 O O . SER A 1 217 ? -16.381 9.734 31.001 1.00 70.25 217 SER A O 1
ATOM 1745 N N . ASN A 1 218 ? -18.165 9.850 32.328 1.00 72.88 218 ASN A N 1
ATOM 1746 C CA . ASN A 1 218 ? -18.265 8.396 32.523 1.00 72.88 218 ASN A CA 1
ATOM 1747 C C . ASN A 1 218 ? -19.035 7.729 31.367 1.00 72.88 218 ASN A C 1
ATOM 1749 O O . ASN A 1 218 ? -19.728 6.727 31.565 1.00 72.88 218 ASN A O 1
ATOM 1753 N N . GLN A 1 219 ? -18.982 8.307 30.162 1.00 80.81 219 GLN A N 1
ATOM 1754 C CA . GLN A 1 219 ? -19.678 7.746 29.016 1.00 80.81 219 GLN A CA 1
ATOM 1755 C C . GLN A 1 219 ? -18.978 6.474 28.552 1.00 80.81 219 GLN A C 1
ATOM 1757 O O . GLN A 1 219 ? -17.766 6.409 28.346 1.00 80.81 219 GLN A O 1
ATOM 1762 N N . LYS A 1 220 ? -19.777 5.425 28.404 1.00 87.00 220 LYS A N 1
ATOM 1763 C CA . LYS A 1 220 ? -19.321 4.126 27.930 1.00 87.00 220 LYS A CA 1
ATOM 1764 C C . LYS A 1 220 ? -19.078 4.190 26.424 1.00 87.00 220 LYS A C 1
ATOM 1766 O O . LYS A 1 220 ? -19.854 4.805 25.691 1.00 87.00 220 LYS A O 1
ATOM 1771 N N . ILE A 1 221 ? -18.008 3.542 25.967 1.00 86.62 221 ILE A N 1
ATOM 1772 C CA . ILE A 1 221 ? -17.729 3.394 24.537 1.00 86.62 221 ILE A CA 1
ATOM 1773 C C . ILE A 1 221 ? -18.735 2.383 23.978 1.00 86.62 221 ILE A C 1
ATOM 1775 O O . ILE A 1 221 ? -18.773 1.238 24.427 1.00 86.62 221 ILE A O 1
ATOM 1779 N N . ILE A 1 222 ? -19.525 2.800 22.996 1.00 85.75 222 ILE A N 1
ATOM 1780 C CA . ILE A 1 222 ? -20.480 1.951 22.287 1.00 85.75 222 ILE A CA 1
ATOM 1781 C C . ILE A 1 222 ? -19.952 1.697 20.880 1.00 85.75 222 ILE A C 1
ATOM 1783 O O . ILE A 1 222 ? -19.550 2.628 20.179 1.00 85.75 222 ILE A O 1
ATOM 1787 N N . LEU A 1 223 ? -19.996 0.433 20.475 1.00 82.00 223 LEU A N 1
ATOM 1788 C CA . LEU A 1 223 ? -19.650 -0.031 19.149 1.00 82.00 223 LEU A CA 1
ATOM 1789 C C . LEU A 1 223 ? -20.788 -0.858 18.562 1.00 82.00 223 LEU A C 1
ATOM 1791 O O . LEU A 1 223 ? -21.121 -1.909 19.098 1.00 82.00 223 LEU A O 1
ATOM 1795 N N . GLU A 1 224 ? -21.384 -0.370 17.471 1.00 78.44 224 GLU A N 1
ATOM 1796 C CA . GLU A 1 224 ? -22.521 -1.027 16.797 1.00 78.44 224 GLU A CA 1
ATOM 1797 C C . GLU A 1 224 ? -23.667 -1.402 17.761 1.00 78.44 224 GLU A C 1
ATOM 1799 O O . GLU A 1 224 ? -24.303 -2.442 17.636 1.00 78.44 224 GLU A O 1
ATOM 1804 N N . GLY A 1 225 ? -23.927 -0.542 18.752 1.00 80.38 225 GLY A N 1
ATOM 1805 C CA . GLY A 1 225 ? -24.972 -0.754 19.759 1.00 80.38 225 GLY A CA 1
ATOM 1806 C C . GLY A 1 225 ? -24.544 -1.579 20.976 1.00 80.38 225 GLY A C 1
ATOM 1807 O O . GLY A 1 225 ? -25.326 -1.700 21.916 1.00 80.38 225 GLY A O 1
ATOM 1808 N N . GLU A 1 226 ? -23.311 -2.087 21.018 1.00 84.75 226 GLU A N 1
ATOM 1809 C CA . GLU A 1 226 ? -22.778 -2.818 22.168 1.00 84.75 226 GLU A CA 1
ATOM 1810 C C . GLU A 1 226 ? -21.760 -2.008 22.968 1.00 84.75 226 GLU A C 1
ATOM 1812 O O . GLU A 1 226 ? -20.875 -1.354 22.423 1.00 84.75 226 GLU A O 1
ATOM 1817 N N . GLU A 1 227 ? -21.851 -2.093 24.291 1.00 88.94 227 GLU A N 1
ATOM 1818 C CA . GLU A 1 227 ? -20.865 -1.505 25.190 1.00 88.94 227 GLU A CA 1
ATOM 1819 C C . GLU A 1 227 ? -19.543 -2.284 25.142 1.00 88.94 227 GLU A C 1
ATOM 1821 O O . GLU A 1 227 ? -19.486 -3.477 25.456 1.00 88.94 227 GLU A O 1
ATOM 1826 N N . LEU A 1 228 ? -18.454 -1.591 24.808 1.00 87.25 228 LEU A N 1
ATOM 1827 C CA . LEU A 1 228 ? -17.112 -2.153 24.873 1.00 87.25 228 LEU A CA 1
ATOM 1828 C C . LEU A 1 228 ? -16.566 -2.091 26.297 1.00 87.25 228 LEU A C 1
ATOM 1830 O O . LEU A 1 228 ? -16.549 -1.041 26.939 1.00 87.25 228 LEU A O 1
ATOM 1834 N N . LYS A 1 229 ? -16.028 -3.220 26.760 1.00 86.00 229 LYS A N 1
ATOM 1835 C CA . LYS A 1 229 ? -15.275 -3.285 28.013 1.00 86.00 229 LYS A CA 1
ATOM 1836 C C . LYS A 1 229 ? -13.794 -2.970 27.765 1.00 86.00 229 LYS A C 1
ATOM 1838 O O . LYS A 1 229 ? -13.254 -3.373 26.726 1.00 86.00 229 LYS A O 1
ATOM 1843 N N . PRO A 1 230 ? -13.113 -2.291 28.706 1.00 85.44 230 PRO A N 1
ATOM 1844 C CA . PRO A 1 230 ? -11.661 -2.155 28.670 1.00 85.44 230 PRO A CA 1
ATOM 1845 C C . PRO A 1 230 ? -10.988 -3.527 28.556 1.00 85.44 230 PRO A C 1
ATOM 1847 O O . PRO A 1 230 ? -11.405 -4.484 29.210 1.00 85.44 230 PRO A O 1
ATOM 1850 N N . THR A 1 231 ? -9.961 -3.631 27.710 1.00 83.44 231 THR A N 1
ATOM 1851 C CA . THR A 1 231 ? -9.156 -4.857 27.623 1.00 83.44 231 THR A CA 1
ATOM 1852 C C . THR A 1 231 ? -8.099 -4.854 28.720 1.00 83.44 231 THR A C 1
ATOM 1854 O O . THR A 1 231 ? -7.502 -3.819 29.006 1.00 83.44 231 THR A O 1
ATOM 1857 N N . VAL A 1 232 ? -7.868 -6.018 29.320 1.00 84.19 232 VAL A N 1
ATOM 1858 C CA . VAL A 1 232 ? -6.754 -6.274 30.250 1.00 84.19 232 VAL A CA 1
ATOM 1859 C C . VAL A 1 232 ? -5.738 -7.249 29.650 1.00 84.19 232 VAL A C 1
ATOM 1861 O O . VAL A 1 232 ? -4.842 -7.720 30.348 1.00 84.19 232 VAL A O 1
ATOM 1864 N N . ASN A 1 233 ? -5.894 -7.594 28.367 1.00 84.44 233 ASN A N 1
ATOM 1865 C CA . ASN A 1 233 ? -5.009 -8.518 27.675 1.00 84.44 233 ASN A CA 1
ATOM 1866 C C . ASN A 1 233 ? -3.644 -7.845 27.426 1.00 84.44 233 ASN A C 1
ATOM 1868 O O . ASN A 1 233 ? -3.591 -6.828 26.728 1.00 84.44 233 ASN A O 1
ATOM 1872 N N . PRO A 1 234 ? -2.532 -8.406 27.939 1.00 81.44 234 PRO A N 1
ATOM 1873 C CA . PRO A 1 234 ? -1.200 -7.844 27.730 1.00 81.44 234 PRO A CA 1
ATOM 1874 C C . PRO A 1 234 ? -0.807 -7.701 26.254 1.00 81.44 234 PRO A C 1
ATOM 1876 O O . PRO A 1 234 ? -0.031 -6.804 25.924 1.00 81.44 234 PRO A O 1
ATOM 1879 N N . VAL A 1 235 ? -1.338 -8.552 25.365 1.00 80.81 235 VAL A N 1
ATOM 1880 C CA . VAL A 1 235 ? -1.064 -8.494 23.919 1.00 80.81 235 VAL A CA 1
ATOM 1881 C C . VAL A 1 235 ? -1.613 -7.200 23.319 1.00 80.81 235 VAL A C 1
ATOM 1883 O O . VAL A 1 235 ? -0.876 -6.477 22.655 1.00 80.81 235 VAL A O 1
ATOM 1886 N N . ASP A 1 236 ? -2.864 -6.856 23.624 1.00 81.06 236 ASP A N 1
ATOM 1887 C CA . ASP A 1 236 ? -3.516 -5.641 23.123 1.00 81.06 236 ASP A CA 1
ATOM 1888 C C . ASP A 1 236 ? -2.806 -4.378 23.638 1.00 81.06 236 ASP A C 1
ATOM 1890 O O . ASP A 1 236 ? -2.593 -3.421 22.893 1.00 81.06 236 ASP A O 1
ATOM 1894 N N . ILE A 1 237 ? -2.404 -4.384 24.916 1.00 82.62 237 ILE A N 1
ATOM 1895 C CA . ILE A 1 237 ? -1.658 -3.279 25.538 1.00 82.62 237 ILE A CA 1
ATOM 1896 C C . ILE A 1 237 ? -0.288 -3.125 24.869 1.00 82.62 237 ILE A C 1
ATOM 1898 O O . ILE A 1 237 ? 0.117 -2.013 24.527 1.00 82.62 237 ILE A O 1
ATOM 1902 N N . SER A 1 238 ? 0.413 -4.237 24.637 1.00 79.06 238 SER A N 1
ATOM 1903 C CA . SER A 1 238 ? 1.703 -4.240 23.942 1.00 79.06 238 SER A CA 1
ATOM 1904 C C . SER A 1 238 ? 1.563 -3.697 22.521 1.00 79.06 238 SER A C 1
ATOM 1906 O O . SER A 1 238 ? 2.343 -2.835 22.125 1.00 79.06 238 SER A O 1
ATOM 1908 N N . GLN A 1 239 ? 0.525 -4.113 21.789 1.00 79.62 239 GLN A N 1
ATOM 1909 C CA . GLN A 1 239 ? 0.241 -3.615 20.444 1.00 79.62 239 GLN A CA 1
ATOM 1910 C C . GLN A 1 239 ? -0.011 -2.101 20.437 1.00 79.62 239 GLN A C 1
ATOM 1912 O O . GLN A 1 239 ? 0.528 -1.395 19.586 1.00 79.62 239 GLN A O 1
ATOM 1917 N N . LEU A 1 240 ? -0.778 -1.579 21.400 1.00 84.31 240 LEU A N 1
ATOM 1918 C CA . LEU A 1 240 ? -1.022 -0.141 21.538 1.00 84.31 240 LEU A CA 1
ATOM 1919 C C . LEU A 1 240 ? 0.282 0.634 21.762 1.00 84.31 240 LEU A C 1
ATOM 1921 O O . LEU A 1 240 ? 0.502 1.673 21.136 1.00 84.31 240 LEU A O 1
ATOM 1925 N N . ILE A 1 241 ? 1.158 0.132 22.636 1.00 80.75 241 ILE A N 1
ATOM 1926 C CA . ILE A 1 241 ? 2.466 0.740 22.909 1.00 80.75 241 ILE A CA 1
ATOM 1927 C C . ILE A 1 241 ? 3.335 0.710 2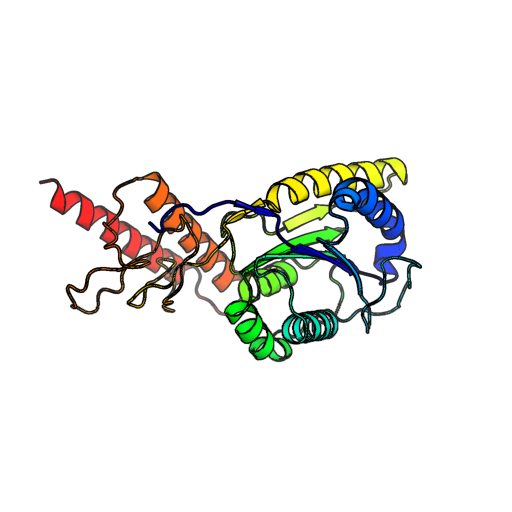1.649 1.00 80.75 241 ILE A C 1
ATOM 1929 O O . ILE A 1 241 ? 3.875 1.747 21.265 1.00 80.75 241 ILE A O 1
ATOM 1933 N N . SER A 1 242 ? 3.428 -0.437 20.973 1.00 77.50 242 SER A N 1
ATOM 1934 C CA . SER A 1 242 ? 4.189 -0.591 19.730 1.00 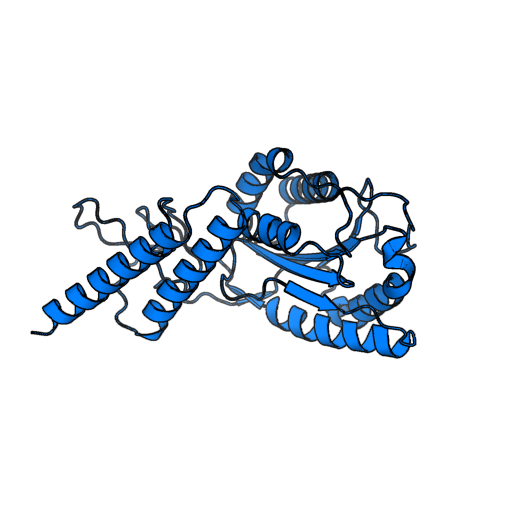77.50 242 SER A CA 1
ATOM 1935 C C . SER A 1 242 ? 3.707 0.369 18.644 1.00 77.50 242 SER A C 1
ATOM 1937 O O . SER A 1 242 ? 4.522 1.108 18.092 1.00 77.50 242 SER A O 1
ATOM 1939 N N . ASN A 1 243 ? 2.392 0.442 18.409 1.00 78.00 243 ASN A N 1
ATOM 1940 C CA . ASN A 1 243 ? 1.789 1.380 17.459 1.00 78.00 243 ASN A CA 1
ATOM 1941 C C . ASN A 1 243 ? 2.129 2.834 17.815 1.00 78.00 243 ASN A C 1
ATOM 1943 O O . ASN A 1 243 ? 2.454 3.636 16.940 1.00 78.00 243 ASN A O 1
ATOM 1947 N N . SER A 1 244 ? 2.114 3.168 19.107 1.00 81.00 244 SER A N 1
ATOM 1948 C CA . SER A 1 244 ? 2.431 4.514 19.592 1.00 81.00 244 SER A CA 1
ATOM 1949 C C . SER A 1 244 ? 3.890 4.896 19.372 1.00 81.00 244 SER A C 1
ATOM 1951 O O . SER A 1 244 ? 4.176 6.000 18.909 1.00 81.00 244 SER A O 1
ATOM 1953 N N . VAL A 1 245 ? 4.815 3.982 19.673 1.00 76.38 245 VAL A N 1
ATOM 1954 C CA . VAL A 1 245 ? 6.251 4.189 19.454 1.00 76.38 245 VAL A CA 1
ATOM 1955 C C . VAL A 1 245 ? 6.545 4.311 17.963 1.00 76.38 245 VAL A C 1
ATOM 1957 O O . VAL A 1 245 ? 7.254 5.230 17.558 1.00 76.38 245 VAL A O 1
ATOM 1960 N N . GLN A 1 246 ? 5.969 3.431 17.141 1.00 70.75 246 GLN A N 1
ATOM 1961 C CA . GLN A 1 246 ? 6.144 3.462 15.693 1.00 70.75 246 GLN A CA 1
ATOM 1962 C C . GLN A 1 246 ? 5.637 4.778 15.101 1.00 70.75 246 GLN A C 1
ATOM 1964 O O . GLN A 1 246 ? 6.389 5.440 14.387 1.00 70.75 246 GLN A O 1
ATOM 1969 N N . GLN A 1 247 ? 4.411 5.196 15.440 1.00 74.69 247 GLN A N 1
ATOM 1970 C CA . GLN A 1 247 ? 3.874 6.483 14.998 1.00 74.69 247 GLN A CA 1
ATOM 1971 C C . GLN A 1 247 ? 4.803 7.627 15.403 1.00 74.69 247 GLN A C 1
ATOM 1973 O O . GLN A 1 247 ? 5.077 8.506 14.589 1.00 74.69 247 GLN A O 1
ATOM 1978 N N . LYS A 1 248 ? 5.332 7.615 16.632 1.00 73.62 248 LYS A N 1
ATOM 1979 C CA . LYS A 1 248 ? 6.181 8.712 17.087 1.00 73.62 248 LYS A CA 1
ATOM 1980 C C . LYS A 1 248 ? 7.529 8.757 16.378 1.00 73.62 248 LYS A C 1
ATOM 1982 O O . LYS A 1 248 ? 7.938 9.833 15.958 1.00 73.62 248 LYS A O 1
ATOM 1987 N N . ILE A 1 249 ? 8.189 7.611 16.198 1.00 66.81 249 ILE A N 1
ATOM 1988 C CA . ILE A 1 249 ? 9.427 7.507 15.408 1.00 66.81 249 ILE A CA 1
ATOM 1989 C C . ILE A 1 249 ? 9.202 8.088 14.014 1.00 66.81 249 ILE A C 1
ATOM 1991 O O . ILE A 1 249 ? 10.015 8.869 13.527 1.00 66.81 249 ILE A O 1
ATOM 1995 N N . ILE A 1 250 ? 8.078 7.733 13.400 1.00 65.88 250 ILE A N 1
ATOM 1996 C CA . ILE A 1 250 ? 7.691 8.192 12.076 1.00 65.88 250 ILE A CA 1
ATOM 1997 C C . ILE A 1 250 ? 7.460 9.712 12.037 1.00 65.88 250 ILE A C 1
ATOM 1999 O O . ILE A 1 250 ? 8.046 10.389 11.196 1.00 65.88 250 ILE A O 1
ATOM 2003 N N . GLU A 1 251 ? 6.629 10.258 12.932 1.00 69.50 251 GLU A N 1
ATOM 2004 C CA . GLU A 1 251 ? 6.357 11.703 13.020 1.00 69.50 251 GLU A CA 1
ATOM 2005 C C . GLU A 1 251 ? 7.646 12.499 13.210 1.00 69.50 251 GLU A C 1
ATOM 2007 O O . GLU A 1 251 ? 7.843 13.555 12.614 1.00 69.50 251 GLU A O 1
ATOM 2012 N N . THR A 1 252 ? 8.532 11.971 14.044 1.00 65.69 252 THR A N 1
ATOM 2013 C CA . THR A 1 252 ? 9.816 12.573 14.350 1.00 65.69 252 THR A CA 1
ATOM 2014 C C . THR A 1 252 ? 10.784 12.491 13.165 1.00 65.69 252 THR A C 1
ATOM 2016 O O . THR A 1 252 ? 11.434 13.485 12.861 1.00 65.69 252 THR A O 1
ATOM 2019 N N . ALA A 1 253 ? 10.838 11.371 12.437 1.00 61.09 253 ALA A N 1
ATOM 2020 C CA . ALA A 1 253 ? 11.629 11.252 11.209 1.00 61.09 253 ALA A CA 1
ATOM 2021 C C . ALA A 1 253 ? 11.120 12.170 10.083 1.00 61.09 253 ALA A C 1
ATOM 2023 O O . ALA A 1 253 ? 11.905 12.630 9.257 1.00 61.09 253 ALA A O 1
ATOM 2024 N N . ALA A 1 254 ? 9.814 12.450 10.052 1.00 60.44 254 ALA A N 1
ATOM 2025 C CA . ALA A 1 254 ? 9.207 13.355 9.082 1.00 60.44 254 ALA A CA 1
ATOM 2026 C C . ALA A 1 254 ? 9.459 14.843 9.390 1.00 60.44 254 ALA A C 1
ATOM 2028 O O . ALA A 1 254 ? 9.269 15.679 8.510 1.00 60.44 254 ALA A O 1
ATOM 2029 N N . ASN A 1 255 ? 9.868 15.191 10.615 1.00 63.88 255 ASN A N 1
ATOM 2030 C CA . ASN A 1 255 ? 9.890 16.571 11.088 1.00 63.88 255 ASN A CA 1
ATOM 2031 C C . ASN A 1 255 ? 11.293 16.957 11.593 1.00 63.88 255 ASN A C 1
ATOM 2033 O O . ASN A 1 255 ? 11.641 16.704 12.750 1.00 63.88 255 ASN A O 1
ATOM 2037 N N . GLN A 1 256 ? 12.092 17.566 10.704 1.00 56.62 256 GLN A N 1
ATOM 2038 C CA . GLN A 1 256 ? 13.538 17.814 10.868 1.00 56.62 256 GLN A CA 1
ATOM 2039 C C . GLN A 1 256 ? 13.914 18.671 12.096 1.00 56.62 256 GLN A C 1
ATOM 2041 O O . GLN A 1 256 ? 15.055 18.612 12.546 1.00 56.62 256 GLN A O 1
ATOM 2046 N N . GLU A 1 257 ? 12.968 19.415 12.675 1.00 58.59 257 GLU A N 1
ATOM 2047 C CA . GLU A 1 257 ? 13.189 20.329 13.811 1.00 58.59 257 GLU A CA 1
ATOM 2048 C C . GLU A 1 257 ? 12.828 19.731 15.191 1.00 58.59 257 GLU A C 1
ATOM 2050 O O . GLU A 1 257 ? 12.859 20.420 16.211 1.00 58.59 257 GLU A O 1
ATOM 2055 N N . SER A 1 258 ? 12.460 18.449 15.267 1.00 59.91 258 SER A N 1
ATOM 2056 C CA . SER A 1 258 ? 11.920 17.861 16.504 1.00 59.91 258 SER A CA 1
ATOM 2057 C C . SER A 1 258 ? 12.995 17.535 17.553 1.00 59.91 258 SER A C 1
ATOM 2059 O O . SER A 1 258 ? 13.978 16.857 17.264 1.00 59.91 258 SER A O 1
ATOM 2061 N N . ASN A 1 259 ? 12.761 17.893 18.824 1.00 68.75 259 ASN A N 1
ATOM 2062 C CA . ASN A 1 259 ? 13.566 17.405 19.953 1.00 68.75 259 ASN A CA 1
ATOM 2063 C C . ASN A 1 259 ? 13.196 15.947 20.294 1.00 68.75 259 ASN A C 1
ATOM 2065 O O . ASN A 1 259 ? 12.257 15.675 21.053 1.00 68.75 259 ASN A O 1
ATOM 2069 N N . TYR A 1 260 ? 13.953 15.008 19.721 1.00 67.69 260 TYR A N 1
ATOM 2070 C CA . TYR A 1 260 ? 13.789 13.560 19.889 1.00 67.69 260 TYR A CA 1
ATOM 2071 C C . TYR A 1 260 ? 13.693 13.144 21.366 1.00 67.69 260 TYR A C 1
ATOM 2073 O O . TYR A 1 260 ? 12.796 12.392 21.748 1.00 67.69 260 TYR A O 1
ATOM 2081 N N . ALA A 1 261 ? 14.583 13.668 22.215 1.00 72.25 261 ALA A N 1
ATOM 2082 C CA . ALA A 1 261 ? 14.693 13.262 23.614 1.00 72.25 261 ALA A CA 1
ATOM 2083 C C . ALA A 1 261 ? 13.425 13.590 24.417 1.00 72.25 261 ALA A C 1
ATOM 2085 O O . ALA A 1 261 ? 12.951 12.756 25.190 1.00 72.25 261 ALA A O 1
ATOM 2086 N N . GLN A 1 262 ? 12.839 14.769 24.192 1.00 74.44 262 GLN A N 1
ATOM 2087 C CA . GLN A 1 262 ? 11.608 15.174 24.870 1.00 74.44 262 GLN A CA 1
ATOM 2088 C C . GLN A 1 262 ? 10.432 14.262 24.496 1.00 74.44 262 GLN A C 1
ATOM 2090 O O . GLN A 1 262 ? 9.714 13.785 25.372 1.00 74.44 262 GLN A O 1
ATOM 2095 N N . SER A 1 263 ? 10.280 13.953 23.206 1.00 65.88 263 SER A N 1
ATOM 2096 C CA . SER A 1 263 ? 9.195 13.096 22.713 1.00 65.88 263 SER A CA 1
ATOM 2097 C C . SER A 1 263 ? 9.236 11.685 23.311 1.00 65.88 263 SER A C 1
ATOM 2099 O O . SER A 1 263 ? 8.209 11.154 23.739 1.00 65.88 263 SER A O 1
ATOM 2101 N N . PHE A 1 264 ? 10.422 11.072 23.385 1.00 72.19 264 PHE A N 1
ATOM 2102 C CA . PHE A 1 264 ? 10.577 9.759 24.020 1.00 72.19 264 PHE A CA 1
ATOM 2103 C C . PHE A 1 264 ? 10.333 9.806 25.532 1.00 72.19 264 PHE A C 1
ATOM 2105 O O . PHE A 1 264 ? 9.750 8.873 26.089 1.00 72.19 264 PHE A O 1
ATOM 2112 N N . GLN A 1 265 ? 10.720 10.895 26.196 1.00 76.25 265 GLN A N 1
ATOM 2113 C CA . GLN A 1 265 ? 10.495 11.065 27.629 1.00 76.25 265 GLN A CA 1
ATOM 2114 C C . GLN A 1 265 ? 9.006 11.238 27.976 1.00 76.25 265 GLN A C 1
ATOM 2116 O O . GLN A 1 265 ? 8.543 10.690 28.982 1.00 76.25 265 GLN A O 1
ATOM 2121 N N . GLU A 1 266 ? 8.240 11.942 27.139 1.00 72.62 266 GLU A N 1
ATOM 2122 C CA . GLU A 1 266 ? 6.782 12.065 27.275 1.00 72.62 266 GLU A CA 1
ATOM 2123 C C . GLU A 1 266 ? 6.098 10.694 27.141 1.00 72.62 266 GLU A C 1
ATOM 2125 O O . GLU A 1 266 ? 5.314 10.310 28.013 1.00 72.62 266 GLU A O 1
ATOM 2130 N N . MET A 1 267 ? 6.471 9.903 26.125 1.00 70.12 267 MET A N 1
ATOM 2131 C CA . MET A 1 267 ? 5.956 8.535 25.956 1.00 70.12 267 MET A CA 1
ATOM 2132 C C . MET A 1 267 ? 6.293 7.642 27.150 1.00 70.12 267 MET A C 1
ATOM 2134 O O . MET A 1 267 ? 5.414 6.963 27.681 1.00 70.12 267 MET A O 1
ATOM 2138 N N . LYS A 1 268 ? 7.549 7.672 27.615 1.00 77.56 268 LYS A N 1
ATOM 2139 C CA . LYS A 1 268 ? 7.993 6.920 28.796 1.00 77.56 268 LYS A CA 1
ATOM 2140 C C . LYS A 1 268 ? 7.128 7.257 30.011 1.00 77.56 268 LYS A C 1
ATOM 2142 O O . LYS A 1 268 ? 6.603 6.352 30.656 1.00 77.56 268 LYS A O 1
ATOM 2147 N N . THR A 1 269 ? 6.951 8.547 30.296 1.00 76.25 269 THR A N 1
ATOM 2148 C CA . THR A 1 269 ? 6.140 9.033 31.424 1.00 76.25 269 THR A CA 1
ATOM 2149 C C . THR A 1 269 ? 4.697 8.536 31.334 1.00 76.25 269 THR A C 1
ATOM 2151 O O . THR A 1 269 ? 4.152 8.040 32.323 1.00 76.25 269 THR A O 1
ATOM 2154 N N . TYR A 1 270 ? 4.084 8.603 30.151 1.00 68.56 270 TYR A N 1
ATOM 2155 C CA . TYR A 1 270 ? 2.706 8.154 29.971 1.00 68.56 270 TYR A CA 1
ATOM 2156 C C . TYR A 1 270 ? 2.557 6.636 30.142 1.00 68.56 270 TYR A C 1
ATOM 2158 O O . TYR A 1 270 ? 1.673 6.198 30.880 1.00 68.56 270 TYR A O 1
ATOM 2166 N N . CYS A 1 271 ? 3.452 5.832 29.554 1.00 69.38 271 CYS A N 1
ATOM 2167 C CA . CYS A 1 271 ? 3.457 4.377 29.734 1.00 69.38 271 CYS A CA 1
ATOM 2168 C C . CYS A 1 271 ? 3.560 3.987 31.216 1.00 69.38 271 CYS A C 1
ATOM 2170 O O . CYS A 1 271 ? 2.805 3.133 31.679 1.00 69.38 271 CYS A O 1
ATOM 2172 N N . TYR A 1 272 ? 4.424 4.657 31.988 1.00 75.56 272 TYR A N 1
ATOM 2173 C CA . TYR A 1 272 ? 4.496 4.442 33.436 1.00 75.56 272 TYR A CA 1
ATOM 2174 C C . TYR A 1 272 ? 3.182 4.773 34.143 1.00 75.56 272 TYR A C 1
ATOM 2176 O O . TYR A 1 272 ? 2.779 4.037 35.042 1.00 75.56 272 TYR A O 1
ATOM 2184 N N . SER A 1 273 ? 2.495 5.843 33.736 1.00 71.38 273 SER A N 1
ATOM 2185 C CA . SER A 1 273 ? 1.215 6.226 34.341 1.00 71.38 273 SER A CA 1
ATOM 2186 C C . SER A 1 273 ? 0.109 5.188 34.109 1.00 71.38 273 SER A C 1
ATOM 2188 O O . SER A 1 273 ? -0.700 4.960 35.009 1.00 71.38 273 SER A O 1
ATOM 2190 N N . ILE A 1 274 ? 0.100 4.521 32.946 1.00 64.94 274 ILE A N 1
ATOM 2191 C CA . ILE A 1 274 ? -0.833 3.422 32.651 1.00 64.94 274 ILE A CA 1
ATOM 2192 C C . ILE A 1 274 ? -0.523 2.229 33.555 1.00 64.94 274 ILE A C 1
ATOM 2194 O O . ILE A 1 274 ? -1.400 1.761 34.278 1.00 64.94 274 ILE A O 1
ATOM 2198 N N . ILE A 1 275 ? 0.743 1.795 33.578 1.00 69.81 275 ILE A N 1
ATOM 2199 C CA . ILE A 1 275 ? 1.182 0.643 34.378 1.00 69.81 275 ILE A CA 1
ATOM 2200 C C . ILE A 1 275 ? 0.852 0.863 35.862 1.00 69.81 275 ILE A C 1
ATOM 2202 O O . ILE A 1 275 ? 0.314 -0.021 36.523 1.00 69.81 275 ILE A O 1
ATOM 2206 N N . GLN A 1 276 ? 1.121 2.057 36.399 1.00 73.06 276 GLN A N 1
ATOM 2207 C CA . GLN A 1 276 ? 0.853 2.366 37.806 1.00 73.06 276 GLN A CA 1
ATOM 2208 C C . GLN A 1 276 ? -0.641 2.391 38.157 1.00 73.06 276 GLN A C 1
ATOM 2210 O O . GLN A 1 276 ? -0.998 2.028 39.279 1.00 73.06 276 GLN A O 1
ATOM 2215 N N . LYS A 1 277 ? -1.519 2.814 37.237 1.00 63.06 277 LYS A N 1
ATOM 2216 C CA . LYS A 1 277 ? -2.973 2.794 37.461 1.00 63.06 277 LYS A CA 1
ATOM 2217 C C . LYS A 1 277 ? -3.520 1.367 37.512 1.00 63.06 277 LYS A C 1
ATOM 2219 O O . LYS A 1 277 ? -4.313 1.074 38.403 1.00 63.06 277 LYS A O 1
ATOM 2224 N N . ASP A 1 278 ? -3.036 0.477 36.650 1.00 54.78 278 ASP A N 1
ATOM 2225 C CA . ASP A 1 278 ? -3.447 -0.934 36.654 1.00 54.78 278 ASP A CA 1
ATOM 2226 C C . ASP A 1 278 ? -2.964 -1.686 37.899 1.00 54.78 278 ASP A C 1
ATOM 2228 O O . ASP A 1 278 ? -3.694 -2.512 38.450 1.00 54.78 278 ASP A O 1
ATOM 2232 N N . PHE A 1 279 ? -1.767 -1.367 38.403 1.00 47.62 279 PHE A N 1
ATOM 2233 C CA . PHE A 1 279 ? -1.267 -1.949 39.653 1.00 47.62 279 PHE A CA 1
ATOM 2234 C C . PHE A 1 279 ? -2.047 -1.485 40.891 1.00 47.62 279 PHE A C 1
ATOM 2236 O O . PHE A 1 279 ? -2.168 -2.247 41.847 1.00 47.62 279 PHE A O 1
ATOM 2243 N N . LYS A 1 280 ? -2.615 -0.272 40.883 1.00 47.31 280 LYS A N 1
ATOM 2244 C CA . LYS A 1 280 ? -3.449 0.229 41.990 1.00 47.31 280 LYS A CA 1
ATOM 2245 C C . LYS A 1 280 ? -4.862 -0.355 42.023 1.00 47.31 280 LYS A C 1
ATOM 2247 O O . LYS A 1 280 ? -5.496 -0.259 43.060 1.00 47.31 280 LYS A O 1
ATOM 2252 N N . MET A 1 281 ? -5.357 -0.947 40.935 1.00 43.19 281 MET A N 1
ATOM 2253 C CA . MET A 1 281 ? -6.677 -1.600 40.914 1.00 43.19 281 MET A CA 1
ATOM 2254 C C . MET A 1 281 ? -6.647 -3.066 41.378 1.00 43.19 281 MET A C 1
ATOM 2256 O O . MET A 1 281 ? -7.701 -3.681 41.509 1.00 43.19 281 MET A O 1
ATOM 2260 N N . LYS A 1 282 ? -5.457 -3.642 41.605 1.00 43.62 282 LYS A N 1
ATOM 2261 C CA . LYS A 1 282 ? -5.277 -5.043 42.030 1.00 43.62 282 LYS A CA 1
ATOM 2262 C C . LYS A 1 282 ? -4.923 -5.220 43.514 1.00 43.62 282 LYS A C 1
ATOM 2264 O O . LYS A 1 282 ? -4.784 -6.363 43.940 1.00 43.62 282 LYS A O 1
ATOM 2269 N N . ASN A 1 283 ? -4.802 -4.127 44.269 1.00 40.91 283 ASN A N 1
ATOM 2270 C CA . ASN A 1 283 ? -4.572 -4.102 45.718 1.00 40.91 283 ASN A CA 1
ATOM 2271 C C . ASN A 1 283 ? -5.708 -3.346 46.402 1.00 40.91 283 ASN A C 1
ATOM 2273 O O . ASN A 1 283 ? -6.053 -3.730 47.538 1.00 40.91 283 ASN A O 1
#

Foldseek 3Di:
DFAFFAWDFAQEEEEAALALVCVVLLVLLVVLCCVQCVVCPRSYHAWYFALDTDHSPPRPNHHAGAPLNHLVVVLVVPVVDDHAQGHEYEYEDQAPHDDDCVSCQVSLVVNVVRHQYHYAYEHEADNRPPLVLLVCCVSRHDFDLPDDSYHYDHDDPDDSVVSNVVSNVVSNVVSVVSTGGRDWWFKPDWWALAPLDPDTDRTDYHLRDIGDDPPVDPDFIDTPNDGDDDDPDVVNVVRRLVSHVVVLVSVPVNDVPDPPVVSVVSSVVSNVVVVVVVVVVVD

Radius of gyration: 20.73 Å; chains: 1; bounding box: 49×36×69 Å